Protein AF-A0AAJ6GBX6-F1 (afdb_monomer_lite)

Organism: Brachyspira pilosicoli (NCBI:txid52584)

pLDDT: mean 86.78, std 16.24, range [30.38, 98.44]

Radius of gyration: 22.37 Å; chains: 1; bounding box: 59×46×56 Å

Foldseek 3Di:
DDDDPPPPPPPPPPAFAAPLADPPNVQAAPPKDWPDDPWDFKAADPQLKIWTADKTKIWFKWKWDWGDGPQFTDTWTWTDGHPNDFDFADQARPPVVQVVQPWDDDPRIIDCVSHDGDGDSGTATEDEPQDDDDPPSRDDFQWMKMFTKTWMWGGWMKHHHHPNYIHIYTYTNDIDGPDDMDIDFAFPVCSPVDNAAWFWKAFDDPDQWFFFAAADVHDGPDIDGNCFRPPLPKTKTFNGGCVVVVVPQVCQQADKTWIWIQTSPRGGRVPIDTGITHSVGIHTDCPDD

Sequence (289 aa):
MKKIILFLLSINFLWAFPPSEAYFSELLSDNGKVTKNTLKAYNVESYGMVYFDGEITLTGVLERSDNEDMGNNYTALRFYPDNNVDLPFLYASFEMNLKNQGASKYGDSWDFSGVEFDRLEFGVLLKNIEVKLPEPLNKRFLGAAAVRAEVTIRNYRFYGEGEASREAYGDIVGFKALGDVETEYFSKNNYNSGDVHYNELQYNSQDNYVNIRDKANGKIIGKILKRDMIYNGGVLLSINGEGIDYENYQDIETKWLEVFYLPPEAEDGKDAIHGFVHGSQIKLENRGY

Secondary structure (DSSP, 8-state):
----------------PPPSS-TTGGG--TT--EEEE--EEEEE-TT-EEEEESEEEEEEEEEEEEEEETTEEEEEEEEEE-TT-PPEE-SB-SHHHHHHTT-EEETTEEE-TTPPPEEP-SPEEEE-SS--PPTTTTS--SEEEEEEEEEEEEEEEEEEBGGG-EEEEEEEEEEEESSPPEEEEPBTTTTTSSS--PEEEEE--SSSEEEEESSTT--EEEEEEHHHHHHS--EEEETTTTHHHHS-TTTGGGSEEEEEEE-TT--BGGG-EEEEEEGGGEEE-----

Structure (mmCIF, N/CA/C/O backbone):
data_AF-A0AAJ6GBX6-F1
#
_entry.id   AF-A0AAJ6GBX6-F1
#
loop_
_atom_site.group_PDB
_atom_site.id
_atom_site.type_symbol
_atom_site.label_atom_id
_atom_site.label_alt_id
_atom_site.label_comp_id
_atom_site.label_asym_id
_atom_site.label_entity_id
_atom_site.label_seq_id
_atom_site.pdbx_PDB_ins_code
_atom_site.Cartn_x
_atom_site.Cartn_y
_atom_site.Cartn_z
_atom_site.occupancy
_atom_site.B_iso_or_equiv
_atom_site.auth_seq_id
_atom_site.auth_comp_id
_atom_site.auth_asym_id
_atom_site.auth_atom_id
_atom_site.pdbx_PDB_model_num
ATOM 1 N N . MET A 1 1 ? 40.251 -28.179 26.864 1.00 36.34 1 MET A N 1
ATOM 2 C CA . MET A 1 1 ? 39.223 -28.225 25.801 1.00 36.34 1 MET A CA 1
ATOM 3 C C . MET A 1 1 ? 38.376 -26.973 25.907 1.00 36.34 1 MET A C 1
ATOM 5 O O . MET A 1 1 ? 37.934 -26.642 26.998 1.00 36.34 1 MET A O 1
ATOM 9 N N . LYS A 1 2 ? 38.277 -26.247 24.793 1.00 32.66 2 LYS A N 1
ATOM 10 C CA . LYS A 1 2 ? 37.640 -24.935 24.647 1.00 32.66 2 LYS A CA 1
ATOM 11 C C . LYS A 1 2 ? 36.128 -25.033 24.886 1.00 32.66 2 LYS A C 1
ATOM 13 O O . LYS A 1 2 ? 35.496 -25.929 24.339 1.00 32.66 2 LYS A O 1
ATOM 18 N N . LYS A 1 3 ? 35.552 -24.068 25.600 1.00 31.95 3 LYS A N 1
ATOM 19 C CA . LYS A 1 3 ? 34.173 -23.623 25.368 1.00 31.95 3 LYS A CA 1
ATOM 20 C C . LYS A 1 3 ? 34.204 -22.104 25.258 1.00 31.95 3 LYS A C 1
ATOM 22 O O . LYS A 1 3 ? 34.123 -21.395 26.251 1.00 31.95 3 LYS A O 1
ATOM 27 N N . ILE A 1 4 ? 34.437 -21.637 24.036 1.00 42.03 4 ILE A N 1
ATOM 28 C CA . ILE A 1 4 ? 34.136 -20.264 23.643 1.00 42.03 4 ILE A CA 1
ATOM 29 C C . ILE A 1 4 ? 32.625 -20.262 23.426 1.00 42.03 4 ILE A C 1
ATOM 31 O O . ILE A 1 4 ? 32.139 -20.933 22.519 1.00 42.03 4 ILE A O 1
ATOM 35 N N . ILE A 1 5 ? 31.889 -19.592 24.309 1.00 43.06 5 ILE A N 1
ATOM 36 C CA . ILE A 1 5 ? 30.493 -19.245 24.057 1.00 43.06 5 ILE A CA 1
ATOM 37 C C . ILE A 1 5 ? 30.550 -18.080 23.075 1.00 43.06 5 ILE A C 1
ATOM 39 O O . ILE A 1 5 ? 30.949 -16.975 23.437 1.00 43.06 5 ILE A O 1
ATOM 43 N N . LEU A 1 6 ? 30.243 -18.361 21.811 1.00 34.16 6 LEU A N 1
ATOM 44 C CA . LEU A 1 6 ? 30.043 -17.337 20.799 1.00 34.16 6 LEU A CA 1
ATOM 45 C C . LEU A 1 6 ? 28.626 -16.790 21.013 1.00 34.16 6 LEU A C 1
ATOM 47 O O . LEU A 1 6 ? 27.648 -17.423 20.627 1.00 34.16 6 LEU A O 1
ATOM 51 N N . PHE A 1 7 ? 28.515 -15.654 21.696 1.00 33.81 7 PHE A N 1
ATOM 52 C CA . PHE A 1 7 ? 27.298 -14.848 21.676 1.00 33.81 7 PHE A CA 1
ATOM 53 C C . PHE A 1 7 ? 27.265 -14.178 20.296 1.00 33.81 7 PHE A C 1
ATOM 55 O O . PHE A 1 7 ? 27.920 -13.161 20.073 1.00 33.81 7 PHE A O 1
ATOM 62 N N . LEU A 1 8 ? 26.597 -14.809 19.330 1.00 36.75 8 LEU A N 1
ATOM 63 C CA . LEU A 1 8 ? 26.200 -14.123 18.107 1.00 36.75 8 LEU A CA 1
ATOM 64 C C . LEU A 1 8 ? 25.130 -13.115 18.520 1.00 36.75 8 LEU A C 1
ATOM 66 O O . LEU A 1 8 ? 23.993 -13.486 18.796 1.00 36.75 8 LEU A O 1
ATOM 70 N N . LEU A 1 9 ? 25.536 -11.850 18.634 1.00 34.06 9 LEU A N 1
ATOM 71 C CA . LEU A 1 9 ? 24.620 -10.720 18.612 1.00 34.06 9 LEU A CA 1
ATOM 72 C C . LEU A 1 9 ? 23.848 -10.799 17.290 1.00 34.06 9 LEU A C 1
ATOM 74 O O . LEU A 1 9 ? 24.353 -10.401 16.242 1.00 34.06 9 LEU A O 1
ATOM 78 N N . SER A 1 10 ? 22.632 -11.334 17.337 1.00 33.28 10 SER A N 1
ATOM 79 C CA . SER A 1 10 ? 21.613 -11.065 16.333 1.00 33.28 10 SER A CA 1
ATOM 80 C C . SER A 1 10 ? 21.200 -9.608 16.506 1.00 33.28 10 SER A C 1
ATOM 82 O O . SER A 1 10 ? 20.257 -9.293 17.230 1.00 33.28 10 SER A O 1
ATOM 84 N N . ILE A 1 11 ? 21.953 -8.698 15.893 1.00 34.47 11 ILE A N 1
ATOM 85 C CA . ILE A 1 11 ? 21.415 -7.379 15.593 1.00 34.47 11 ILE A CA 1
ATOM 86 C C . ILE A 1 11 ? 20.481 -7.613 14.407 1.00 34.47 11 ILE A C 1
ATOM 88 O O . ILE A 1 11 ? 20.903 -7.549 13.257 1.00 34.47 11 ILE A O 1
ATOM 92 N N . ASN A 1 12 ? 19.225 -7.960 14.700 1.00 30.38 12 ASN A N 1
ATOM 93 C CA . ASN A 1 12 ? 18.140 -7.735 13.756 1.00 30.38 12 ASN A CA 1
ATOM 94 C C . ASN A 1 12 ? 17.998 -6.220 13.675 1.00 30.38 12 ASN A C 1
ATOM 96 O O . ASN A 1 12 ? 17.314 -5.583 14.470 1.00 30.38 12 ASN A O 1
ATOM 100 N N . PHE A 1 13 ? 18.778 -5.638 12.779 1.00 33.62 13 PHE A N 1
ATOM 101 C CA . PHE A 1 13 ? 18.537 -4.305 12.285 1.00 33.62 13 PHE A CA 1
ATOM 102 C C . PHE A 1 13 ? 17.179 -4.392 11.574 1.00 33.62 13 PHE A C 1
ATOM 104 O O . PHE A 1 13 ? 17.105 -4.897 10.460 1.00 33.62 13 PHE A O 1
ATOM 111 N N . LEU A 1 14 ? 16.113 -3.989 12.278 1.00 36.06 14 LEU A N 1
ATOM 112 C CA . LEU A 1 14 ? 14.777 -3.718 11.741 1.00 36.06 14 LEU A CA 1
ATOM 113 C C . LEU A 1 14 ? 14.907 -2.581 10.722 1.00 36.06 14 LEU A C 1
ATOM 115 O O . LEU A 1 14 ? 14.677 -1.415 11.024 1.00 36.06 14 LEU A O 1
ATOM 119 N N . TRP A 1 15 ? 15.395 -2.913 9.535 1.00 38.50 15 TRP A N 1
ATOM 120 C CA . TRP A 1 15 ? 15.167 -2.111 8.348 1.00 38.50 15 TRP A CA 1
ATOM 121 C C . TRP A 1 15 ? 13.954 -2.743 7.697 1.00 38.50 15 TRP A C 1
ATOM 123 O O . TRP A 1 15 ? 13.957 -3.942 7.416 1.00 38.50 15 TRP A O 1
ATOM 133 N N . ALA A 1 16 ? 12.899 -1.952 7.533 1.00 47.19 16 ALA A N 1
ATOM 134 C CA . ALA A 1 16 ? 11.745 -2.356 6.760 1.00 47.19 16 ALA A CA 1
ATOM 135 C C . ALA A 1 16 ? 12.195 -2.509 5.305 1.00 47.19 16 ALA A C 1
ATOM 137 O O . ALA A 1 16 ? 12.323 -1.541 4.555 1.00 47.19 16 ALA A O 1
ATOM 138 N N . PHE A 1 17 ? 12.528 -3.735 4.919 1.00 60.53 17 PHE A N 1
ATOM 139 C CA . PHE A 1 17 ? 12.656 -4.077 3.515 1.00 60.53 17 PHE A CA 1
ATOM 140 C C . PHE A 1 17 ? 11.248 -4.060 2.918 1.00 60.53 17 PHE A C 1
ATOM 142 O O . PHE A 1 17 ? 10.311 -4.512 3.582 1.00 60.53 17 PHE A O 1
ATOM 149 N N . PRO A 1 18 ? 11.049 -3.561 1.685 1.00 61.03 18 PRO A N 1
ATOM 150 C CA . PRO A 1 18 ? 9.774 -3.785 1.029 1.00 61.03 18 PRO A CA 1
ATOM 151 C C . PRO A 1 18 ? 9.525 -5.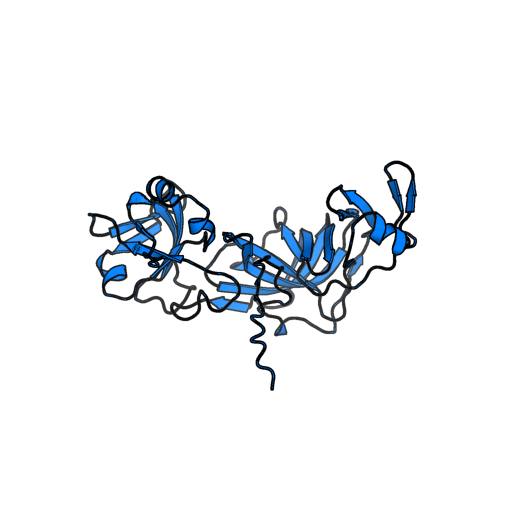299 0.978 1.00 61.03 18 PRO A C 1
ATOM 153 O O . PRO A 1 18 ? 10.491 -6.059 0.821 1.00 61.03 18 PRO A O 1
ATOM 156 N N . PRO A 1 19 ? 8.262 -5.747 1.074 1.00 68.19 19 PRO A N 1
ATOM 157 C CA . PRO A 1 19 ? 7.948 -7.161 0.963 1.00 68.19 19 PRO A CA 1
ATOM 158 C C . PRO A 1 19 ? 8.567 -7.706 -0.321 1.00 68.19 19 PRO A C 1
ATOM 160 O O . PRO A 1 19 ? 8.335 -7.164 -1.411 1.00 68.19 19 PRO A O 1
ATOM 163 N N . SER A 1 20 ? 9.383 -8.751 -0.192 1.00 69.06 20 SER A N 1
ATOM 164 C CA . SER A 1 20 ? 10.007 -9.394 -1.349 1.00 69.06 20 SER A CA 1
ATOM 165 C C . SER A 1 20 ? 8.968 -10.069 -2.237 1.00 69.06 20 SER A C 1
ATOM 167 O O . SER A 1 20 ? 9.188 -10.216 -3.432 1.00 69.06 20 SER A O 1
ATOM 169 N N . GLU A 1 21 ? 7.822 -10.441 -1.669 1.00 81.62 21 GLU A N 1
ATOM 170 C CA . GLU A 1 21 ? 6.769 -11.177 -2.353 1.00 81.62 21 GLU A CA 1
ATOM 171 C C . GLU A 1 21 ? 5.422 -10.466 -2.201 1.00 81.62 21 GLU A C 1
ATOM 173 O O . GLU A 1 21 ? 5.193 -9.709 -1.254 1.00 81.62 21 GLU A O 1
ATOM 178 N N . ALA A 1 22 ? 4.544 -10.682 -3.179 1.00 84.62 22 ALA A N 1
ATOM 179 C CA . ALA A 1 22 ? 3.149 -10.279 -3.082 1.00 84.62 22 ALA A CA 1
ATOM 180 C C . ALA A 1 22 ? 2.419 -11.208 -2.108 1.00 84.62 22 ALA A C 1
ATOM 182 O O . ALA A 1 22 ? 2.680 -12.413 -2.093 1.00 84.62 22 ALA A O 1
ATOM 183 N N . TYR A 1 23 ? 1.451 -10.666 -1.374 1.00 88.31 23 TYR A N 1
ATOM 184 C CA . TYR A 1 23 ? 0.546 -11.453 -0.542 1.00 88.31 23 TYR A CA 1
ATOM 185 C C . TYR A 1 23 ? -0.225 -12.480 -1.387 1.00 88.31 23 TYR A C 1
ATOM 187 O O . TYR A 1 23 ? -0.395 -13.624 -0.980 1.00 88.31 23 TYR A O 1
ATOM 195 N N . PHE A 1 24 ? -0.610 -12.078 -2.603 1.00 92.69 24 PHE A N 1
ATOM 196 C CA . PHE A 1 24 ? -1.294 -12.912 -3.599 1.00 92.69 24 PHE A CA 1
ATOM 197 C C . PHE A 1 24 ? -0.349 -13.317 -4.741 1.00 92.69 24 PHE A C 1
ATOM 199 O O . PHE A 1 24 ? -0.602 -13.044 -5.922 1.00 92.69 24 PHE A O 1
ATOM 206 N N . SER A 1 25 ? 0.800 -13.906 -4.398 1.00 93.00 25 SER A N 1
ATOM 207 C CA . SER A 1 25 ? 1.824 -14.316 -5.375 1.00 93.00 25 SER A CA 1
ATOM 208 C C . SER A 1 25 ? 1.309 -15.332 -6.403 1.00 93.00 25 SER A C 1
ATOM 210 O O . SER A 1 25 ? 1.766 -15.347 -7.544 1.00 93.00 25 SER A O 1
ATOM 212 N N . GLU A 1 26 ? 0.296 -16.123 -6.056 1.00 94.69 26 GLU A N 1
ATOM 213 C CA . GLU A 1 26 ? -0.377 -17.072 -6.943 1.00 94.69 26 GLU A CA 1
ATOM 214 C C . GLU A 1 26 ? -1.122 -16.414 -8.116 1.00 94.69 26 GLU A C 1
ATOM 216 O O . GLU A 1 26 ? -1.437 -17.091 -9.097 1.00 94.69 26 GLU A O 1
ATOM 221 N N . LEU A 1 27 ? -1.394 -15.105 -8.045 1.00 96.56 27 LEU A N 1
ATOM 222 C CA . LEU A 1 27 ? -1.988 -14.344 -9.147 1.00 96.56 27 LEU A CA 1
ATOM 223 C C . LEU A 1 27 ? -0.957 -13.918 -10.207 1.00 96.56 27 LEU A C 1
ATOM 225 O O . LEU A 1 27 ? -1.351 -13.490 -11.300 1.00 96.56 27 LEU A O 1
ATOM 229 N N . LEU A 1 28 ? 0.344 -14.021 -9.909 1.00 95.25 28 LEU A N 1
ATOM 230 C CA . LEU A 1 28 ? 1.413 -13.728 -10.862 1.00 95.25 28 LEU A CA 1
ATOM 231 C C . LEU A 1 28 ? 1.441 -14.777 -11.976 1.00 95.25 28 LEU A C 1
ATOM 233 O O . LEU A 1 28 ? 1.253 -15.973 -11.762 1.00 95.25 28 LEU A O 1
ATOM 237 N N . SER A 1 29 ? 1.685 -14.321 -13.202 1.00 95.19 29 SER A N 1
ATOM 238 C CA . SER A 1 29 ? 1.745 -15.177 -14.385 1.00 95.19 29 SER A CA 1
ATOM 239 C C . SER A 1 29 ? 3.162 -15.280 -14.936 1.00 95.19 29 SER A C 1
ATOM 241 O O . SER A 1 29 ? 3.881 -14.291 -14.989 1.00 95.19 29 SER A O 1
ATOM 243 N N . ASP A 1 30 ? 3.519 -16.443 -15.485 1.00 96.19 30 ASP A N 1
ATOM 244 C CA . ASP A 1 30 ? 4.733 -16.613 -16.303 1.00 96.19 30 ASP A CA 1
ATOM 245 C C . ASP A 1 30 ? 4.550 -16.151 -17.764 1.00 96.19 30 ASP A C 1
ATOM 247 O O . ASP A 1 30 ? 5.461 -16.263 -18.582 1.00 96.19 30 ASP A O 1
ATOM 251 N N . ASN A 1 31 ? 3.355 -15.659 -18.119 1.00 95.62 31 ASN A N 1
ATOM 252 C CA . ASN A 1 31 ? 2.989 -15.204 -19.466 1.00 95.62 31 ASN A CA 1
ATOM 253 C C . ASN A 1 31 ? 2.562 -13.726 -19.483 1.00 95.62 31 ASN A C 1
ATOM 255 O O . ASN A 1 31 ? 1.640 -13.324 -20.209 1.00 95.62 31 ASN A O 1
ATOM 259 N N . GLY A 1 32 ? 3.210 -12.918 -18.654 1.00 96.06 32 GLY A N 1
ATOM 260 C CA . GLY A 1 32 ? 3.061 -11.478 -18.628 1.00 96.06 32 GLY A CA 1
ATOM 261 C C . GLY A 1 32 ? 3.537 -10.787 -19.900 1.00 96.06 32 GLY A C 1
ATOM 262 O O . GLY A 1 32 ? 4.263 -11.349 -20.726 1.00 96.06 32 GLY A O 1
ATOM 263 N N . LYS A 1 33 ? 3.078 -9.549 -20.083 1.00 96.94 33 LYS A N 1
ATOM 264 C CA . LYS A 1 33 ? 3.299 -8.756 -21.294 1.00 96.94 33 LYS A CA 1
ATOM 265 C C . LYS A 1 33 ? 3.742 -7.351 -20.936 1.00 96.94 33 LYS A C 1
ATOM 267 O O . LYS A 1 33 ? 3.161 -6.736 -20.052 1.00 96.94 33 LYS A O 1
ATOM 272 N N . VAL A 1 34 ? 4.682 -6.821 -21.713 1.00 97.56 34 VAL A N 1
ATOM 273 C CA . VAL A 1 34 ? 4.968 -5.385 -21.801 1.00 97.56 34 VAL A CA 1
ATOM 274 C C . VAL A 1 34 ? 4.377 -4.884 -23.112 1.00 97.56 34 VAL A C 1
ATOM 276 O O . VAL A 1 34 ? 4.804 -5.300 -24.188 1.00 97.56 34 VAL A O 1
ATOM 279 N N . THR A 1 35 ? 3.363 -4.027 -23.042 1.00 97.19 35 THR A N 1
ATOM 280 C CA . THR A 1 35 ? 2.655 -3.505 -24.226 1.00 97.19 35 THR A CA 1
ATOM 281 C C . THR A 1 35 ? 3.171 -2.136 -24.662 1.00 97.19 35 THR A C 1
ATOM 283 O O . THR A 1 35 ? 3.010 -1.754 -25.822 1.00 97.19 35 THR A O 1
ATOM 286 N N . LYS A 1 36 ? 3.852 -1.41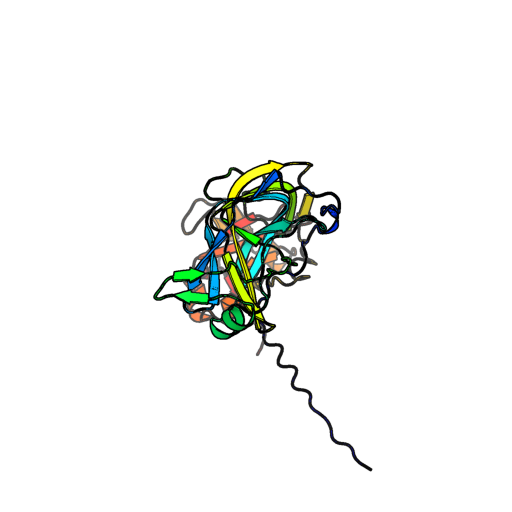6 -23.766 1.00 97.38 36 LYS A N 1
ATOM 287 C CA . LYS A 1 36 ? 4.553 -0.159 -24.051 1.00 97.38 36 LYS A CA 1
ATOM 288 C C . LYS A 1 36 ? 5.748 -0.034 -23.118 1.00 97.38 36 LYS A C 1
ATOM 290 O O . LYS A 1 36 ? 5.595 -0.254 -21.926 1.00 97.38 36 LYS A O 1
ATOM 295 N N . ASN A 1 37 ? 6.905 0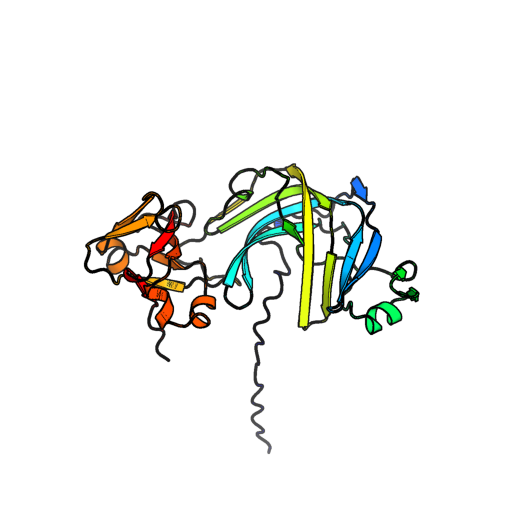.370 -23.632 1.00 97.31 37 ASN A N 1
ATOM 296 C CA . ASN A 1 37 ? 8.042 0.759 -22.804 1.00 97.31 37 ASN A CA 1
ATOM 297 C C . ASN A 1 37 ? 8.802 1.898 -23.479 1.00 97.31 37 ASN A C 1
ATOM 299 O O . ASN A 1 37 ? 9.339 1.737 -24.574 1.00 97.31 37 ASN A O 1
ATOM 303 N N . THR A 1 38 ? 8.823 3.055 -22.831 1.00 97.38 38 THR A N 1
ATOM 304 C CA . THR A 1 38 ? 9.639 4.199 -23.237 1.00 97.38 38 THR A CA 1
ATOM 305 C C . THR A 1 38 ? 10.540 4.673 -22.102 1.00 97.38 38 THR A C 1
ATOM 307 O O . THR A 1 38 ? 11.023 5.802 -22.171 1.00 97.38 38 THR A O 1
ATOM 310 N N . LEU A 1 39 ? 10.727 3.853 -21.060 1.00 96.25 39 LEU A N 1
ATOM 311 C CA . LEU A 1 39 ? 11.523 4.218 -19.898 1.00 96.25 39 LEU A CA 1
ATOM 312 C C . LEU A 1 39 ? 12.981 4.441 -20.288 1.00 96.25 39 LEU A C 1
ATOM 314 O O . LEU A 1 39 ? 13.586 3.621 -20.981 1.00 96.25 39 LEU A O 1
ATOM 318 N N . LYS A 1 40 ? 13.552 5.550 -19.817 1.00 95.06 40 LYS A N 1
ATOM 319 C CA . LYS A 1 40 ? 14.975 5.866 -19.969 1.00 95.06 40 LYS A CA 1
ATOM 320 C C . LYS A 1 40 ? 15.513 6.477 -18.689 1.00 95.06 40 LYS A C 1
ATOM 322 O O . LYS A 1 40 ? 15.027 7.524 -18.267 1.00 95.06 40 LYS A O 1
ATOM 327 N N . ALA A 1 41 ? 16.520 5.840 -18.096 1.00 94.19 41 ALA A N 1
ATOM 328 C CA . ALA A 1 41 ? 17.242 6.416 -16.970 1.00 94.19 41 ALA A CA 1
ATOM 329 C C . ALA A 1 41 ? 17.902 7.732 -17.405 1.00 94.19 41 ALA A C 1
ATOM 331 O O . ALA A 1 41 ? 18.508 7.792 -18.477 1.00 94.19 41 ALA A O 1
ATOM 332 N N . TYR A 1 42 ? 17.760 8.784 -16.601 1.00 92.50 42 TYR A N 1
ATOM 333 C CA . TYR A 1 42 ? 18.262 10.117 -16.959 1.00 92.50 42 TYR A CA 1
ATOM 334 C C . TYR A 1 42 ? 18.961 10.853 -15.815 1.00 92.50 42 TYR A C 1
ATOM 336 O O . TYR A 1 42 ? 19.696 11.805 -16.074 1.00 92.50 42 TYR A O 1
ATOM 344 N N . ASN A 1 43 ? 18.748 10.454 -14.557 1.00 91.19 43 ASN A N 1
ATOM 345 C CA . ASN A 1 43 ? 19.340 11.151 -13.419 1.00 91.19 43 ASN A CA 1
ATOM 346 C C . ASN A 1 43 ? 19.553 10.239 -12.207 1.00 91.19 43 ASN A C 1
ATOM 348 O O . ASN A 1 43 ? 18.830 9.258 -12.035 1.00 91.19 43 ASN A O 1
ATOM 352 N N . VAL A 1 44 ? 20.507 10.621 -11.351 1.00 89.44 44 VAL A N 1
ATOM 353 C CA . VAL A 1 44 ? 20.727 10.062 -10.012 1.00 89.44 44 VAL A CA 1
ATOM 354 C C . VAL A 1 44 ? 20.863 11.191 -8.998 1.00 89.44 44 VAL A C 1
ATOM 356 O O . VAL A 1 44 ? 21.672 12.099 -9.191 1.00 89.44 44 VAL A O 1
ATOM 359 N N . GLU A 1 45 ? 20.110 11.121 -7.903 1.00 84.94 45 GLU A N 1
ATOM 360 C CA . GLU A 1 45 ? 20.216 12.076 -6.792 1.00 84.94 45 GLU A CA 1
ATOM 361 C C . GLU A 1 45 ? 21.245 11.656 -5.731 1.00 84.94 45 GLU A C 1
ATOM 363 O O . GLU A 1 45 ? 21.710 10.519 -5.699 1.00 84.94 45 GLU A O 1
ATOM 368 N N . SER A 1 46 ? 21.597 12.585 -4.833 1.00 69.62 46 SER A N 1
ATOM 369 C CA . SER A 1 46 ? 22.650 12.450 -3.809 1.00 69.62 46 SER A CA 1
ATOM 370 C C . SER A 1 46 ? 22.515 11.230 -2.889 1.00 69.62 46 SER A C 1
ATOM 372 O O . SER A 1 46 ? 23.496 10.816 -2.279 1.00 69.62 46 SER A O 1
ATOM 374 N N . TYR A 1 47 ? 21.320 10.647 -2.813 1.00 73.19 47 TYR A N 1
ATOM 375 C CA . TYR A 1 47 ? 21.016 9.437 -2.054 1.00 73.19 47 TYR A CA 1
ATOM 376 C C . TYR A 1 47 ? 20.917 8.198 -2.948 1.00 73.19 47 TYR A C 1
ATOM 378 O O . TYR A 1 47 ? 20.228 7.263 -2.599 1.00 73.19 47 TYR A O 1
ATOM 386 N N . GLY A 1 48 ? 21.524 8.182 -4.137 1.00 83.69 48 GLY A N 1
ATOM 387 C CA . GLY A 1 48 ? 21.536 7.004 -5.009 1.00 83.69 48 GLY A CA 1
ATOM 388 C C . GLY A 1 48 ? 20.190 6.670 -5.660 1.00 83.69 48 GLY A C 1
ATOM 389 O O . GLY A 1 48 ? 20.042 5.587 -6.212 1.00 83.69 48 GLY A O 1
ATOM 390 N N . MET A 1 49 ? 19.194 7.555 -5.628 1.00 90.94 49 MET A N 1
ATOM 391 C CA . MET A 1 49 ? 17.922 7.303 -6.309 1.00 90.94 49 MET A CA 1
ATOM 392 C C . MET A 1 49 ? 18.075 7.507 -7.818 1.00 90.94 49 MET A C 1
ATOM 394 O O . MET A 1 49 ? 18.439 8.601 -8.244 1.00 90.94 49 MET A O 1
ATOM 398 N N . VAL A 1 50 ? 17.792 6.472 -8.613 1.00 93.69 50 VAL A N 1
ATOM 399 C CA . VAL A 1 50 ? 17.848 6.490 -10.084 1.00 93.69 50 VAL A CA 1
ATOM 400 C C . VAL A 1 50 ? 16.472 6.832 -10.634 1.00 93.69 50 VAL A C 1
ATOM 402 O O . VAL A 1 50 ? 15.488 6.180 -10.289 1.00 93.69 50 VAL A O 1
ATOM 405 N N . TYR A 1 51 ? 16.405 7.818 -11.523 1.00 94.50 51 TYR A N 1
ATOM 406 C CA . TYR A 1 51 ? 15.165 8.314 -12.114 1.00 94.50 51 TYR A CA 1
ATOM 407 C C . TYR A 1 51 ? 15.051 7.952 -13.590 1.00 94.50 51 TYR A C 1
ATOM 409 O O . TYR A 1 51 ? 16.019 8.081 -14.347 1.00 94.50 51 TYR A O 1
ATOM 417 N N . PHE A 1 52 ? 13.839 7.577 -14.001 1.00 96.19 52 PHE A N 1
ATOM 418 C CA . PHE A 1 52 ? 13.489 7.269 -15.382 1.00 96.19 52 PHE A CA 1
ATOM 419 C C . PHE A 1 52 ? 12.448 8.253 -15.912 1.00 96.19 52 PHE A C 1
ATOM 421 O O . PHE A 1 52 ? 11.474 8.579 -15.232 1.00 96.19 52 PHE A O 1
ATOM 428 N N . ASP A 1 53 ? 12.653 8.706 -17.145 1.00 95.75 53 ASP A N 1
ATOM 429 C CA . ASP A 1 53 ? 11.660 9.440 -17.923 1.00 95.75 53 ASP A CA 1
ATOM 430 C C . ASP A 1 53 ? 10.870 8.457 -18.794 1.00 95.75 53 ASP A C 1
ATOM 432 O O . ASP A 1 53 ? 11.355 7.369 -19.110 1.00 95.75 53 ASP A O 1
ATOM 436 N N . GLY A 1 54 ? 9.663 8.841 -19.201 1.00 97.06 54 GLY A N 1
ATOM 437 C CA . GLY A 1 54 ? 8.758 8.015 -19.993 1.00 97.06 54 GLY A CA 1
ATOM 438 C C . GLY A 1 54 ? 7.809 7.147 -19.164 1.00 97.06 54 GLY A C 1
ATOM 439 O O . GLY A 1 54 ? 7.585 7.367 -17.974 1.00 97.06 54 GLY A O 1
ATOM 440 N N . GLU A 1 55 ? 7.205 6.165 -19.834 1.00 97.62 55 GLU A N 1
ATOM 441 C CA . GLU A 1 55 ? 6.174 5.298 -19.269 1.00 97.62 55 GLU A CA 1
ATOM 442 C C . GLU A 1 55 ? 6.413 3.844 -19.665 1.00 97.62 55 GLU A C 1
ATOM 444 O O . GLU A 1 55 ? 6.920 3.550 -20.754 1.00 97.62 55 GLU A O 1
ATOM 449 N N . ILE A 1 56 ? 5.947 2.930 -18.823 1.00 98.19 56 ILE A N 1
ATOM 450 C CA . ILE A 1 56 ? 5.853 1.509 -19.147 1.00 98.19 56 ILE A CA 1
ATOM 451 C C . ILE A 1 56 ? 4.436 1.011 -18.884 1.00 98.19 56 ILE A C 1
ATOM 453 O O . ILE A 1 56 ? 3.807 1.413 -17.915 1.00 98.19 56 ILE A O 1
ATOM 457 N N . THR A 1 57 ? 3.909 0.170 -19.770 1.00 98.44 57 THR A N 1
ATOM 458 C CA . THR A 1 57 ? 2.651 -0.560 -19.579 1.00 98.44 57 THR A CA 1
ATOM 459 C C . THR A 1 57 ? 2.933 -2.046 -19.607 1.00 98.44 57 THR A C 1
ATOM 461 O O . THR A 1 57 ? 3.498 -2.549 -20.583 1.00 98.44 57 THR A O 1
ATOM 464 N N . LEU A 1 58 ? 2.557 -2.725 -18.531 1.00 98.25 58 LEU A N 1
ATOM 465 C CA . LEU A 1 58 ? 2.888 -4.118 -18.296 1.00 98.25 58 LEU A CA 1
ATOM 466 C C . LEU A 1 58 ? 1.841 -4.823 -17.436 1.00 98.25 58 LEU A C 1
ATOM 468 O O . LEU A 1 58 ? 1.059 -4.173 -16.739 1.00 98.25 58 LEU A O 1
ATOM 472 N N . THR A 1 59 ? 1.826 -6.152 -17.494 1.00 98.31 59 THR A N 1
ATOM 473 C CA . THR A 1 59 ? 0.951 -6.983 -16.663 1.00 98.31 59 THR A CA 1
ATOM 474 C C . THR A 1 59 ? 1.642 -7.471 -15.395 1.00 98.31 59 THR A C 1
ATOM 476 O O . THR A 1 59 ? 2.861 -7.643 -15.357 1.00 98.31 59 THR A O 1
ATOM 479 N N . GLY A 1 60 ? 0.843 -7.674 -14.354 1.00 97.62 60 GLY A N 1
ATOM 480 C CA . GLY A 1 60 ? 1.289 -8.125 -13.042 1.00 97.62 60 GLY A CA 1
ATOM 481 C C . GLY A 1 60 ? 0.138 -8.115 -12.044 1.00 97.62 60 GLY A C 1
ATOM 482 O O . GLY A 1 60 ? -1.033 -8.080 -12.434 1.00 97.62 60 GLY A O 1
ATOM 483 N N . VAL A 1 61 ? 0.465 -8.101 -10.759 1.00 97.81 61 VAL A N 1
ATOM 484 C CA . VAL A 1 61 ? -0.495 -8.046 -9.653 1.00 97.81 61 VAL A CA 1
ATOM 485 C C . VAL A 1 61 ? -0.435 -6.672 -9.002 1.00 97.81 61 VAL A C 1
ATOM 487 O O . VAL A 1 61 ? 0.628 -6.218 -8.586 1.00 97.81 61 VAL A O 1
ATOM 490 N N . LEU A 1 62 ? -1.581 -5.993 -8.934 1.00 98.06 62 LEU A N 1
ATOM 491 C CA . LEU A 1 62 ? -1.745 -4.755 -8.179 1.00 98.06 62 LEU A CA 1
ATOM 492 C C . LEU A 1 62 ? -2.367 -5.087 -6.825 1.00 98.06 62 LEU A C 1
ATOM 494 O O . LEU A 1 62 ? -3.500 -5.563 -6.780 1.00 98.06 62 LEU A O 1
ATOM 498 N N . GLU A 1 63 ? -1.649 -4.797 -5.749 1.00 96.88 63 GLU A N 1
ATOM 499 C CA . GLU A 1 63 ? -2.005 -5.155 -4.380 1.00 96.88 63 GLU A CA 1
ATOM 500 C C . GLU A 1 63 ? -2.141 -3.915 -3.492 1.00 96.88 63 GLU A C 1
ATOM 502 O O . GLU A 1 63 ? -1.318 -2.999 -3.538 1.00 96.88 63 GLU A O 1
ATOM 507 N N . ARG A 1 64 ? -3.190 -3.898 -2.668 1.00 95.31 64 ARG A N 1
ATOM 508 C CA . ARG A 1 64 ? -3.390 -2.976 -1.553 1.00 95.31 64 ARG A CA 1
ATOM 509 C C . ARG A 1 64 ? -3.261 -3.765 -0.255 1.00 95.31 64 ARG A C 1
ATOM 511 O O . ARG A 1 64 ? -4.102 -4.617 0.025 1.00 95.31 64 ARG A O 1
ATOM 518 N N . SER A 1 65 ? -2.263 -3.429 0.541 1.00 92.69 65 SER A N 1
ATOM 519 C CA . SER A 1 65 ? -2.016 -3.995 1.867 1.00 92.69 65 SER A CA 1
ATOM 520 C C . SER A 1 65 ? -1.390 -2.914 2.747 1.00 92.69 65 SER A C 1
ATOM 522 O O . SER A 1 65 ? -0.890 -1.901 2.248 1.00 92.69 65 SER A O 1
ATOM 524 N N . ASP A 1 66 ? -1.476 -3.068 4.063 1.00 90.25 66 ASP A N 1
ATOM 525 C CA . ASP A 1 66 ? -0.640 -2.255 4.941 1.00 90.25 66 ASP A CA 1
ATOM 526 C C . ASP A 1 66 ? 0.800 -2.798 4.898 1.00 90.25 66 ASP A C 1
ATOM 528 O O . ASP A 1 66 ? 1.021 -3.999 4.754 1.00 90.25 66 ASP A O 1
ATOM 532 N N . ASN A 1 67 ? 1.781 -1.905 4.984 1.00 87.56 67 ASN A N 1
ATOM 533 C CA . ASN A 1 67 ? 3.195 -2.217 5.185 1.00 87.56 67 ASN A CA 1
ATOM 534 C C . ASN A 1 67 ? 3.715 -1.407 6.372 1.00 87.56 67 ASN A C 1
ATOM 536 O O . ASN A 1 67 ? 3.141 -0.370 6.700 1.00 87.56 67 ASN A O 1
ATOM 540 N N . GLU A 1 68 ? 4.805 -1.851 6.985 1.00 82.94 68 GLU A N 1
ATOM 541 C CA . GLU A 1 68 ? 5.478 -1.139 8.068 1.00 82.94 68 GLU A CA 1
ATOM 542 C C . GLU A 1 68 ? 6.741 -0.446 7.544 1.00 82.94 68 GLU A C 1
ATOM 544 O O . GLU A 1 68 ? 7.468 -1.009 6.729 1.00 82.94 68 GLU A O 1
ATOM 549 N N . ASP A 1 69 ? 7.001 0.783 7.989 1.00 78.44 69 ASP A N 1
ATOM 550 C CA . ASP A 1 69 ? 8.303 1.437 7.845 1.00 78.44 69 ASP A CA 1
ATOM 551 C C . ASP A 1 69 ? 8.621 2.273 9.089 1.00 78.44 69 ASP A C 1
ATOM 553 O O . ASP A 1 69 ? 7.807 3.082 9.544 1.00 78.44 69 ASP A O 1
ATOM 557 N N . MET A 1 70 ? 9.810 2.055 9.657 1.00 74.44 70 MET A N 1
ATOM 558 C CA . MET A 1 70 ? 10.275 2.680 10.903 1.00 74.44 70 MET A CA 1
ATOM 559 C C . MET A 1 70 ? 9.211 2.657 12.022 1.00 74.44 70 MET A C 1
ATOM 561 O O . MET A 1 70 ? 8.960 3.675 12.672 1.00 74.44 70 MET A O 1
ATOM 565 N N . GLY A 1 71 ? 8.541 1.513 12.206 1.00 73.50 71 GLY A N 1
ATOM 566 C CA . GLY A 1 71 ? 7.472 1.312 13.189 1.00 73.50 71 GLY A CA 1
ATOM 567 C C . GLY A 1 71 ? 6.079 1.787 12.753 1.00 73.50 71 GLY A C 1
ATOM 568 O O . GLY A 1 71 ? 5.090 1.463 13.405 1.00 73.50 71 GLY A O 1
ATOM 569 N N . ASN A 1 72 ? 5.948 2.557 11.672 1.00 79.81 72 ASN A N 1
ATOM 570 C CA . ASN A 1 72 ? 4.660 3.108 11.251 1.00 79.81 72 ASN A CA 1
ATOM 571 C C . ASN A 1 72 ? 4.018 2.260 10.154 1.00 79.81 72 ASN A C 1
ATOM 573 O O . ASN A 1 72 ? 4.600 2.097 9.080 1.00 79.81 72 ASN A O 1
ATOM 577 N N . ASN A 1 73 ? 2.771 1.826 10.363 1.00 87.62 73 ASN A N 1
ATOM 578 C CA . ASN A 1 73 ? 2.033 1.143 9.304 1.00 87.62 73 ASN A CA 1
ATOM 579 C C . ASN A 1 73 ? 1.395 2.156 8.353 1.00 87.62 73 ASN A C 1
ATOM 581 O O . ASN A 1 73 ? 0.580 2.997 8.751 1.00 87.62 73 ASN A O 1
ATOM 585 N N . TYR A 1 74 ? 1.665 2.017 7.064 1.00 87.19 74 TYR A N 1
ATOM 586 C CA . TYR A 1 74 ? 1.057 2.811 6.004 1.00 87.19 74 TYR A CA 1
ATOM 587 C C . TYR A 1 74 ? 0.349 1.911 4.997 1.00 87.19 74 TYR A C 1
ATOM 589 O O . TYR A 1 74 ? 0.732 0.768 4.774 1.00 87.19 74 TYR A O 1
ATOM 597 N N . THR A 1 75 ? -0.688 2.447 4.353 1.00 89.56 75 THR A N 1
ATOM 598 C CA . THR A 1 75 ? -1.419 1.708 3.322 1.00 89.56 75 THR A CA 1
ATOM 599 C C . THR A 1 75 ? -0.695 1.799 1.982 1.00 89.56 75 THR A C 1
ATOM 601 O O . THR A 1 75 ? -0.666 2.846 1.326 1.00 89.56 75 THR A O 1
ATOM 604 N N . ALA A 1 76 ? -0.087 0.698 1.564 1.00 92.38 76 ALA A N 1
ATOM 605 C CA . ALA A 1 76 ? 0.706 0.617 0.354 1.00 92.38 76 ALA A CA 1
ATOM 606 C C . ALA A 1 76 ? -0.142 0.149 -0.829 1.00 92.38 76 ALA A C 1
ATOM 608 O O . ALA A 1 76 ? -0.987 -0.732 -0.707 1.00 92.38 76 ALA A O 1
ATOM 609 N N . LEU A 1 77 ? 0.087 0.748 -1.996 1.00 95.75 77 LEU A N 1
ATOM 610 C CA . LEU A 1 77 ? -0.338 0.172 -3.267 1.00 95.75 77 LEU A CA 1
ATOM 611 C C . LEU A 1 77 ? 0.915 -0.339 -3.959 1.00 95.75 77 LEU A C 1
ATOM 613 O O . LEU A 1 77 ? 1.706 0.478 -4.428 1.00 95.75 77 LEU A O 1
ATOM 617 N N . ARG A 1 78 ? 1.119 -1.649 -4.011 1.00 95.69 78 ARG A N 1
ATOM 618 C CA . ARG A 1 78 ? 2.290 -2.238 -4.659 1.00 95.69 78 ARG A CA 1
ATOM 619 C C . ARG A 1 78 ? 1.895 -2.930 -5.948 1.00 95.69 78 ARG A C 1
ATOM 621 O O . ARG A 1 78 ? 0.850 -3.565 -6.035 1.00 95.69 78 ARG A O 1
ATOM 628 N N . PHE A 1 79 ? 2.724 -2.775 -6.970 1.00 96.88 79 PHE A N 1
ATOM 629 C CA . PHE A 1 79 ? 2.593 -3.529 -8.206 1.00 96.88 79 PHE A CA 1
ATOM 630 C C . PHE A 1 79 ? 3.772 -4.472 -8.367 1.00 96.88 79 PHE A C 1
ATOM 632 O O . PHE A 1 79 ? 4.922 -4.036 -8.400 1.00 96.88 79 PHE A O 1
ATOM 639 N N . TYR A 1 80 ? 3.460 -5.752 -8.498 1.00 96.06 80 TYR A N 1
ATOM 640 C CA . TYR A 1 80 ? 4.412 -6.829 -8.699 1.00 96.06 80 TYR A CA 1
ATOM 641 C C . TYR A 1 80 ? 4.328 -7.262 -10.167 1.00 96.06 80 TYR A C 1
ATOM 643 O O . TYR A 1 80 ? 3.282 -7.775 -10.577 1.00 96.06 80 TYR A O 1
ATOM 651 N N . PRO A 1 81 ? 5.361 -7.009 -10.993 1.00 95.62 81 PRO A N 1
ATOM 652 C CA . PRO A 1 81 ? 5.383 -7.470 -12.379 1.00 95.62 81 PRO A CA 1
ATOM 653 C C . PRO A 1 81 ? 5.243 -8.992 -12.474 1.00 95.62 81 PRO A C 1
ATOM 655 O O . PRO A 1 81 ? 5.769 -9.716 -11.633 1.00 95.62 81 PRO A O 1
ATOM 658 N N . ASP A 1 82 ? 4.571 -9.468 -13.524 1.00 96.19 82 ASP A N 1
ATOM 659 C CA . ASP A 1 82 ? 4.499 -10.897 -13.854 1.00 96.19 82 ASP A CA 1
ATOM 660 C C . ASP A 1 82 ? 5.913 -11.529 -13.965 1.00 96.19 82 ASP A C 1
ATOM 662 O O . ASP A 1 82 ? 6.894 -10.863 -14.304 1.00 96.19 82 ASP A O 1
ATOM 666 N N . ASN A 1 83 ? 6.023 -12.840 -13.726 1.00 92.38 83 ASN A N 1
ATOM 667 C CA . ASN A 1 83 ? 7.289 -13.554 -13.496 1.00 92.38 83 ASN A CA 1
ATOM 668 C C . ASN A 1 83 ? 8.287 -13.547 -14.665 1.00 92.38 83 ASN A C 1
ATOM 670 O O . ASN A 1 83 ? 9.442 -13.933 -14.494 1.00 92.38 83 ASN A O 1
ATOM 674 N N . ASN A 1 84 ? 7.851 -13.179 -15.861 1.00 93.31 84 ASN A N 1
ATOM 675 C CA . ASN A 1 84 ? 8.666 -13.112 -17.073 1.00 93.31 84 ASN A CA 1
ATOM 676 C C . ASN A 1 84 ? 8.838 -11.673 -17.588 1.00 93.31 84 ASN A C 1
ATOM 678 O O . ASN A 1 84 ? 9.295 -11.483 -18.716 1.00 93.31 84 ASN A O 1
ATOM 682 N N . VAL A 1 85 ? 8.381 -10.678 -16.823 1.00 93.25 85 VAL A N 1
ATOM 683 C CA . VAL A 1 85 ? 8.430 -9.267 -17.193 1.00 93.25 85 VAL A CA 1
ATOM 684 C C . VAL A 1 85 ? 9.486 -8.546 -16.368 1.00 93.25 85 VAL A C 1
ATOM 686 O O . VAL A 1 85 ? 9.447 -8.558 -15.139 1.00 93.25 85 VAL A O 1
ATOM 689 N N . ASP A 1 86 ? 10.375 -7.842 -17.064 1.00 88.88 86 ASP A N 1
ATOM 690 C CA . ASP A 1 86 ? 11.474 -7.118 -16.439 1.00 88.88 86 ASP A CA 1
ATOM 691 C C . ASP A 1 86 ? 11.161 -5.623 -16.313 1.00 88.88 86 ASP A C 1
ATOM 693 O O . ASP A 1 86 ? 10.844 -4.938 -17.293 1.00 88.88 86 ASP A O 1
ATOM 697 N N . LEU A 1 87 ? 11.296 -5.105 -15.091 1.00 93.69 87 LEU A N 1
ATOM 698 C CA . LEU A 1 87 ? 11.478 -3.680 -14.832 1.00 93.69 87 LEU A CA 1
ATOM 699 C C . LEU A 1 87 ? 12.949 -3.416 -14.506 1.00 93.69 87 LEU A C 1
ATOM 701 O O . LEU A 1 87 ? 13.527 -4.192 -13.743 1.00 93.69 87 LEU A O 1
ATOM 705 N N . PRO A 1 88 ? 13.543 -2.333 -15.045 1.00 93.25 88 PRO A N 1
ATOM 706 C CA . PRO A 1 88 ? 14.952 -2.046 -14.830 1.00 93.25 88 PRO A CA 1
ATOM 707 C C . PRO A 1 88 ? 15.216 -1.736 -13.356 1.00 93.25 88 PRO A C 1
ATOM 709 O O . PRO A 1 88 ? 14.564 -0.866 -12.770 1.00 93.25 88 PRO A O 1
ATOM 712 N N . PHE A 1 89 ? 16.195 -2.414 -12.771 1.00 93.19 89 PHE A N 1
ATOM 713 C CA . PHE A 1 89 ? 16.622 -2.221 -11.390 1.00 93.19 89 PHE A CA 1
ATOM 714 C C . PHE A 1 89 ? 18.141 -2.386 -11.267 1.00 93.19 89 PHE A C 1
ATOM 716 O O . PHE A 1 89 ? 18.764 -3.021 -12.109 1.00 93.19 89 PHE A O 1
ATOM 723 N N . LEU A 1 90 ? 18.746 -1.790 -10.238 1.00 90.44 90 LEU A N 1
ATOM 724 C CA . LEU A 1 90 ? 20.144 -2.019 -9.873 1.00 90.44 90 LEU A CA 1
ATOM 725 C C . LEU A 1 90 ? 20.248 -2.149 -8.366 1.00 90.44 90 LEU A C 1
ATOM 727 O O . LEU A 1 90 ? 19.754 -1.300 -7.624 1.00 90.44 90 LEU A O 1
ATOM 731 N N . TYR A 1 91 ? 20.971 -3.173 -7.928 1.00 84.56 91 TYR A N 1
ATOM 732 C CA . TYR A 1 91 ? 21.104 -3.481 -6.512 1.00 84.56 91 TYR A CA 1
ATOM 733 C C . TYR A 1 91 ? 21.785 -2.380 -5.697 1.00 84.56 91 TYR A C 1
ATOM 735 O O . TYR A 1 91 ? 21.404 -2.095 -4.564 1.00 84.56 91 TYR A O 1
ATOM 743 N N . ALA A 1 92 ? 22.796 -1.747 -6.290 1.00 86.56 92 ALA A N 1
ATOM 744 C CA . ALA A 1 92 ? 23.547 -0.665 -5.682 1.00 86.56 92 ALA A CA 1
ATOM 745 C C . ALA A 1 92 ? 23.659 0.499 -6.669 1.00 86.56 92 ALA A C 1
ATOM 747 O O . ALA A 1 92 ? 24.259 0.357 -7.736 1.00 86.56 92 ALA A O 1
ATOM 748 N N . SER A 1 93 ? 23.121 1.657 -6.292 1.00 86.50 93 SER A N 1
ATOM 749 C CA . SER A 1 93 ? 22.917 2.797 -7.191 1.00 86.50 93 SER A CA 1
ATOM 750 C C . SER A 1 93 ? 23.621 4.085 -6.749 1.00 86.50 93 SER A C 1
ATOM 752 O O . SER A 1 93 ? 23.332 5.176 -7.239 1.00 86.50 93 SER A O 1
ATOM 754 N N . PHE A 1 94 ? 24.611 3.983 -5.860 1.00 87.56 94 PHE A N 1
ATOM 755 C CA . PHE A 1 94 ? 25.543 5.084 -5.599 1.00 87.56 94 PHE A CA 1
ATOM 756 C C . PHE A 1 94 ? 26.430 5.385 -6.809 1.00 87.56 94 PHE A C 1
ATOM 758 O O . PHE A 1 94 ? 26.790 4.485 -7.566 1.00 87.56 94 PHE A O 1
ATOM 765 N N . GLU A 1 95 ? 26.882 6.637 -6.933 1.00 87.50 95 GLU A N 1
ATOM 766 C CA . GLU A 1 95 ? 27.678 7.114 -8.075 1.00 87.50 95 GLU A CA 1
ATOM 767 C C . GLU A 1 95 ? 28.876 6.207 -8.415 1.00 87.50 95 GLU A C 1
ATOM 769 O O . GLU A 1 95 ? 29.100 5.907 -9.587 1.00 87.50 95 GLU A O 1
ATOM 774 N N . MET A 1 96 ? 29.629 5.728 -7.417 1.00 87.12 96 MET A N 1
ATOM 775 C CA . MET A 1 96 ? 30.754 4.815 -7.661 1.00 87.12 96 MET A CA 1
ATOM 776 C C . MET A 1 96 ? 30.298 3.471 -8.251 1.00 87.12 96 MET A C 1
ATOM 778 O O . MET A 1 96 ? 30.933 2.963 -9.172 1.00 87.12 96 MET A O 1
ATOM 782 N N . ASN A 1 97 ? 29.192 2.913 -7.754 1.00 88.81 97 ASN A N 1
ATOM 783 C CA . ASN A 1 97 ? 28.655 1.635 -8.222 1.00 88.81 97 ASN A CA 1
ATOM 784 C C . ASN A 1 97 ? 28.102 1.757 -9.642 1.00 88.81 97 ASN A C 1
ATOM 786 O O . ASN A 1 97 ? 28.431 0.937 -10.492 1.00 88.81 97 ASN A O 1
ATOM 790 N N . LEU A 1 98 ? 27.364 2.831 -9.923 1.00 90.38 98 LEU A N 1
ATOM 791 C CA . LEU A 1 98 ? 26.844 3.117 -11.258 1.00 90.38 98 LEU A CA 1
ATOM 792 C C . LEU A 1 98 ? 27.966 3.249 -12.288 1.00 90.38 98 LEU A C 1
ATOM 794 O O . LEU A 1 98 ? 27.883 2.667 -13.365 1.00 90.38 98 LEU A O 1
ATOM 798 N N . LYS A 1 99 ? 29.049 3.963 -11.952 1.00 90.25 99 LYS A N 1
ATOM 799 C CA . LYS A 1 99 ? 30.221 4.071 -12.837 1.00 90.25 99 LYS A CA 1
ATOM 800 C C . LYS A 1 99 ? 30.874 2.718 -13.104 1.00 90.25 99 LYS A C 1
ATOM 802 O O . LYS A 1 99 ? 31.241 2.434 -14.240 1.00 90.25 99 LYS A O 1
ATOM 807 N N . ASN A 1 100 ? 30.984 1.870 -12.081 1.00 90.75 100 ASN A N 1
ATOM 808 C CA . ASN A 1 100 ? 31.510 0.511 -12.235 1.00 90.75 100 ASN A CA 1
ATOM 809 C C . ASN A 1 100 ? 30.609 -0.374 -13.111 1.00 90.75 100 ASN A C 1
ATOM 811 O O . ASN A 1 100 ? 31.109 -1.286 -13.761 1.00 90.75 100 ASN A O 1
ATOM 815 N N . GLN A 1 101 ? 29.308 -0.087 -13.150 1.00 90.25 101 GLN A N 1
ATOM 816 C CA . GLN A 1 101 ? 28.321 -0.762 -13.996 1.00 90.25 101 GLN A CA 1
ATOM 817 C C . GLN A 1 101 ? 28.198 -0.139 -15.396 1.00 90.25 101 GLN A C 1
ATOM 819 O O . GLN A 1 101 ? 27.320 -0.523 -16.155 1.00 90.25 101 GLN A O 1
ATOM 824 N N . GLY A 1 102 ? 29.065 0.814 -15.757 1.00 92.38 102 GLY A N 1
ATOM 825 C CA . GLY A 1 102 ? 29.117 1.389 -17.104 1.00 92.38 102 GLY A CA 1
ATOM 826 C C . GLY A 1 102 ? 28.382 2.720 -17.276 1.00 92.38 102 GLY A C 1
ATOM 827 O O . GLY A 1 102 ? 28.359 3.256 -18.385 1.00 92.38 102 GLY A O 1
ATOM 828 N N . ALA A 1 103 ? 27.832 3.304 -16.206 1.00 93.56 103 ALA A N 1
ATOM 829 C CA . ALA A 1 103 ? 27.304 4.663 -16.265 1.00 93.56 103 ALA A CA 1
ATOM 830 C C . ALA A 1 103 ? 28.443 5.682 -16.404 1.00 93.56 103 ALA A C 1
ATOM 832 O O . ALA A 1 103 ? 29.512 5.553 -15.806 1.00 93.56 103 ALA A O 1
ATOM 833 N N . SER A 1 104 ? 28.198 6.755 -17.144 1.00 93.06 104 SER A N 1
ATOM 834 C CA . SER A 1 104 ? 29.122 7.883 -17.270 1.00 93.06 104 SER A CA 1
ATOM 835 C C . SER A 1 104 ? 28.452 9.169 -16.804 1.00 93.06 104 SER A C 1
ATOM 837 O O . SER A 1 104 ? 27.240 9.323 -16.911 1.00 93.06 104 SER A O 1
ATOM 839 N N . LYS A 1 105 ? 29.232 10.110 -16.267 1.00 90.75 105 LYS A N 1
ATOM 840 C CA . LYS A 1 105 ? 28.725 11.409 -15.806 1.00 90.75 105 LYS A CA 1
ATOM 841 C C . LYS A 1 105 ? 29.493 12.532 -16.491 1.00 90.75 105 LYS A C 1
ATOM 843 O O . LYS A 1 105 ? 30.716 12.605 -16.364 1.00 90.75 105 LYS A O 1
ATOM 848 N N . TYR A 1 106 ? 28.778 13.403 -17.196 1.00 87.31 106 TYR A N 1
ATOM 849 C CA . TYR A 1 106 ? 29.324 14.551 -17.918 1.00 87.31 106 TYR A CA 1
ATOM 850 C C . TYR A 1 106 ? 28.693 15.835 -17.371 1.00 87.31 106 TYR A C 1
ATOM 852 O O . TYR A 1 106 ? 27.556 16.175 -17.693 1.00 87.31 106 TYR A O 1
ATOM 860 N N . GLY A 1 107 ? 29.429 16.544 -16.510 1.00 87.06 107 GLY A N 1
ATOM 861 C CA . GLY A 1 107 ? 28.860 17.646 -15.729 1.00 87.06 107 GLY A CA 1
ATOM 862 C C . GLY A 1 107 ? 27.762 17.132 -14.795 1.00 87.06 107 GLY A C 1
ATOM 863 O O . GLY A 1 107 ? 27.994 16.194 -14.032 1.00 87.06 107 GLY A O 1
ATOM 864 N N . ASP A 1 108 ? 26.569 17.715 -14.899 1.00 84.88 108 ASP A N 1
ATOM 865 C CA . ASP A 1 108 ? 25.392 17.322 -14.110 1.00 84.88 108 ASP A CA 1
ATOM 866 C C . ASP A 1 108 ? 24.540 16.235 -14.789 1.00 84.88 108 ASP A C 1
ATOM 868 O O . ASP A 1 108 ? 23.546 15.785 -14.228 1.00 84.88 108 ASP A O 1
ATOM 872 N N . SER A 1 109 ? 24.904 15.810 -16.004 1.00 87.75 109 SER A N 1
ATOM 873 C CA . SER A 1 109 ? 24.150 14.811 -16.768 1.00 87.75 109 SER A CA 1
ATOM 874 C C . SER A 1 109 ? 24.740 13.415 -16.610 1.00 87.75 109 SER A C 1
ATOM 876 O O . SER A 1 109 ? 25.953 13.220 -16.730 1.00 87.75 109 SER A O 1
ATOM 878 N N . TRP A 1 110 ? 23.862 12.441 -16.392 1.00 91.88 110 TRP A N 1
ATOM 879 C CA . TR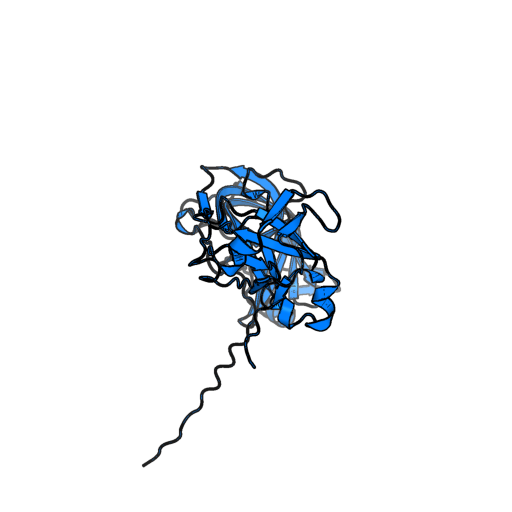P A 1 110 ? 24.197 11.024 -16.373 1.00 91.88 110 TRP A CA 1
ATOM 880 C C . TRP A 1 110 ? 23.877 10.368 -17.717 1.00 91.88 110 TRP A C 1
ATOM 882 O O . TRP A 1 110 ? 22.838 10.629 -18.318 1.00 91.88 110 TRP A O 1
ATOM 892 N N . ASP A 1 111 ? 24.771 9.496 -18.166 1.00 92.69 111 ASP A N 1
ATOM 893 C CA . ASP A 1 111 ? 24.587 8.602 -19.301 1.00 92.69 111 ASP A CA 1
ATOM 894 C C . ASP A 1 111 ? 24.576 7.156 -18.797 1.00 92.69 111 ASP A C 1
ATOM 896 O O . ASP A 1 111 ? 25.544 6.687 -18.197 1.00 92.69 111 ASP A O 1
ATOM 900 N N . PHE A 1 112 ? 23.469 6.461 -19.047 1.00 94.75 112 PHE A N 1
ATOM 901 C CA . PHE A 1 112 ? 23.251 5.064 -18.665 1.00 94.75 112 PHE A CA 1
ATOM 902 C C . PHE A 1 112 ? 23.359 4.112 -19.861 1.00 94.75 112 PHE A C 1
ATOM 904 O O . PHE A 1 112 ? 23.008 2.945 -19.742 1.00 94.75 112 PHE A O 1
ATOM 911 N N . SER A 1 113 ? 23.817 4.580 -21.027 1.00 92.06 113 SER A N 1
ATOM 912 C CA . SER A 1 113 ? 23.885 3.762 -22.246 1.00 92.06 113 SER A CA 1
ATOM 913 C C . SER A 1 113 ? 24.789 2.530 -22.120 1.00 92.06 113 SER A C 1
ATOM 915 O O . SER A 1 113 ? 24.572 1.547 -22.824 1.00 92.06 113 SER A O 1
ATOM 917 N N . GLY A 1 114 ? 25.777 2.576 -21.222 1.00 93.12 114 GLY A N 1
ATOM 918 C CA . GLY A 1 114 ? 26.654 1.452 -20.892 1.00 93.12 114 GLY A CA 1
ATOM 919 C C . GLY A 1 114 ? 26.177 0.580 -19.729 1.00 93.12 114 GLY A C 1
ATOM 920 O O . GLY A 1 114 ? 26.894 -0.349 -19.373 1.00 93.12 114 GLY A O 1
ATOM 921 N N . VAL A 1 115 ? 25.022 0.884 -19.126 1.00 93.88 115 VAL A N 1
ATOM 922 C CA . VAL A 1 115 ? 24.490 0.167 -17.960 1.00 93.88 115 VAL A CA 1
ATOM 923 C C . VAL A 1 115 ? 23.588 -0.974 -18.401 1.00 93.88 115 VAL A C 1
ATOM 925 O O . VAL A 1 115 ? 22.612 -0.772 -19.124 1.00 93.88 115 VAL A O 1
ATOM 928 N N . GLU A 1 116 ? 23.892 -2.168 -17.908 1.00 92.38 116 GLU A N 1
ATOM 929 C CA . GLU A 1 116 ? 23.004 -3.323 -17.969 1.00 92.38 116 GLU A CA 1
ATOM 930 C C . GLU A 1 116 ? 22.166 -3.352 -16.687 1.00 92.38 116 GLU A C 1
ATOM 932 O O . GLU A 1 116 ? 22.711 -3.431 -15.589 1.00 92.38 116 GLU A O 1
ATOM 937 N N . PHE A 1 117 ? 20.847 -3.201 -16.823 1.00 92.69 117 PHE A N 1
ATOM 938 C CA . PHE A 1 117 ? 19.928 -3.231 -15.687 1.00 92.69 117 PHE A CA 1
ATOM 939 C C . PHE A 1 117 ? 19.529 -4.666 -15.360 1.00 92.69 117 PHE A C 1
ATOM 941 O O . PHE A 1 117 ? 19.214 -5.442 -16.262 1.00 92.69 117 PHE A O 1
ATOM 948 N N . ASP A 1 118 ? 19.464 -4.967 -14.067 1.00 90.19 118 ASP A N 1
ATOM 949 C CA . ASP A 1 118 ? 18.894 -6.204 -13.557 1.00 90.19 118 ASP A CA 1
ATOM 950 C C . ASP A 1 118 ? 17.361 -6.151 -13.590 1.00 90.19 118 ASP A C 1
ATOM 952 O O . ASP A 1 118 ? 16.731 -5.102 -13.791 1.00 90.19 118 ASP A O 1
ATOM 956 N N . ARG A 1 119 ? 16.759 -7.311 -13.338 1.00 87.75 119 ARG A N 1
ATOM 957 C CA . ARG A 1 119 ? 15.325 -7.457 -13.126 1.00 87.75 119 ARG A CA 1
ATOM 958 C C . ARG A 1 119 ? 14.939 -7.040 -11.703 1.00 87.75 119 ARG A C 1
ATOM 960 O O . ARG A 1 119 ? 15.565 -7.445 -10.729 1.00 87.75 119 ARG A O 1
ATOM 967 N N . LEU A 1 120 ? 13.846 -6.291 -11.580 1.00 89.94 120 LEU A N 1
ATOM 968 C CA . LEU A 1 120 ? 13.167 -6.047 -10.306 1.00 89.94 120 LEU A CA 1
ATOM 969 C C . LEU A 1 120 ? 12.509 -7.335 -9.763 1.00 89.94 120 LEU A C 1
ATOM 971 O O . LEU A 1 120 ? 11.631 -7.904 -10.413 1.00 89.94 120 LEU A O 1
ATOM 975 N N . GLU A 1 121 ? 12.885 -7.752 -8.554 1.00 86.75 121 GLU A N 1
ATOM 976 C CA . GLU A 1 121 ? 12.370 -8.967 -7.889 1.00 86.75 121 GLU A CA 1
ATOM 977 C C . GLU A 1 121 ? 11.355 -8.684 -6.763 1.00 86.75 121 GLU A C 1
ATOM 979 O O . GLU A 1 121 ? 10.984 -9.586 -6.026 1.00 86.75 121 GLU A O 1
ATOM 984 N N . PHE A 1 122 ? 10.913 -7.436 -6.597 1.00 89.50 122 PHE A N 1
ATOM 985 C CA . PHE A 1 122 ? 9.987 -7.011 -5.538 1.00 89.50 122 PHE A CA 1
ATOM 986 C C . PHE A 1 122 ? 8.955 -6.007 -6.076 1.00 89.50 122 PHE A C 1
ATOM 988 O O . PHE A 1 122 ? 9.009 -5.604 -7.236 1.00 89.50 122 PHE A O 1
ATOM 995 N N . GLY A 1 123 ? 7.989 -5.599 -5.251 1.00 92.62 123 GLY A N 1
ATOM 996 C CA . GLY A 1 123 ? 6.898 -4.718 -5.680 1.00 92.62 123 GLY A CA 1
ATOM 997 C C . GLY A 1 123 ? 7.287 -3.239 -5.812 1.00 92.62 123 GLY A C 1
ATOM 998 O O . GLY A 1 123 ? 7.947 -2.673 -4.939 1.00 92.62 123 GLY A O 1
ATOM 999 N N . VAL A 1 124 ? 6.794 -2.574 -6.860 1.00 95.38 124 VAL A N 1
ATOM 1000 C CA . VAL A 1 124 ? 6.885 -1.115 -7.038 1.00 95.38 124 VAL A CA 1
ATOM 1001 C C . VAL A 1 124 ? 5.820 -0.430 -6.187 1.00 95.38 124 VAL A C 1
ATOM 1003 O O . VAL A 1 124 ? 4.634 -0.696 -6.370 1.00 95.38 124 VAL A O 1
ATOM 1006 N N . LEU A 1 125 ? 6.208 0.486 -5.301 1.00 95.50 125 LEU A N 1
ATOM 1007 C CA . LEU A 1 125 ? 5.280 1.305 -4.525 1.00 95.50 125 LEU A CA 1
ATOM 1008 C C . LEU A 1 125 ? 4.678 2.417 -5.398 1.00 95.50 125 LEU A C 1
ATOM 1010 O O . LEU A 1 125 ? 5.385 3.276 -5.932 1.00 95.50 125 LEU A O 1
ATOM 1014 N N . LEU A 1 126 ? 3.356 2.418 -5.537 1.00 96.31 126 LEU A N 1
ATOM 1015 C CA . LEU A 1 126 ? 2.636 3.271 -6.473 1.00 96.31 126 LEU A CA 1
ATOM 1016 C C . LEU A 1 126 ? 1.801 4.349 -5.786 1.00 96.31 126 LEU A C 1
ATOM 1018 O O . LEU A 1 126 ? 1.082 4.101 -4.817 1.00 96.31 126 LEU A O 1
ATOM 1022 N N . LYS A 1 127 ? 1.801 5.546 -6.375 1.00 94.56 127 LYS A N 1
ATOM 1023 C CA . LYS A 1 127 ? 0.806 6.588 -6.086 1.00 94.56 127 LYS A CA 1
ATOM 1024 C C . LYS A 1 127 ? -0.328 6.523 -7.100 1.00 94.56 127 LYS A C 1
ATOM 1026 O O . LYS A 1 127 ? -0.085 6.568 -8.302 1.00 94.56 127 LYS A O 1
ATOM 1031 N N . ASN A 1 128 ? -1.573 6.491 -6.629 1.00 89.06 128 ASN A N 1
ATOM 1032 C CA . ASN A 1 128 ? -2.778 6.379 -7.461 1.00 89.06 128 ASN A CA 1
ATOM 1033 C C . ASN A 1 128 ? -3.578 7.682 -7.591 1.00 89.06 128 ASN A C 1
ATOM 1035 O O . ASN A 1 128 ? -4.805 7.671 -7.542 1.00 89.06 128 ASN A O 1
ATOM 1039 N N . ILE A 1 129 ? -2.890 8.813 -7.760 1.00 80.62 129 ILE A N 1
ATOM 1040 C CA . ILE A 1 129 ? -3.521 10.144 -7.810 1.00 80.62 129 ILE A CA 1
ATOM 1041 C C . ILE A 1 129 ? -4.466 10.280 -9.018 1.00 80.62 129 ILE A C 1
ATOM 1043 O O . ILE A 1 129 ? -5.525 10.897 -8.909 1.00 80.62 129 ILE A O 1
ATOM 1047 N N . GLU A 1 130 ? -4.102 9.696 -10.162 1.00 82.81 130 GLU A N 1
ATOM 1048 C CA . GLU A 1 130 ? -4.793 9.910 -11.444 1.00 82.81 130 GLU A CA 1
ATOM 1049 C C . GLU A 1 130 ? -5.777 8.789 -11.815 1.00 82.81 130 GLU A C 1
ATOM 1051 O O . GLU A 1 130 ? -6.546 8.921 -12.769 1.00 82.81 130 GLU A O 1
ATOM 1056 N N . VAL A 1 131 ? -5.788 7.688 -11.060 1.00 91.31 131 VAL A N 1
ATOM 1057 C CA . VAL A 1 131 ? -6.499 6.462 -11.437 1.00 91.31 131 VAL A CA 1
ATOM 1058 C C . VAL A 1 131 ? -7.511 6.059 -10.373 1.00 91.31 131 VAL A C 1
ATOM 1060 O O . VAL A 1 131 ? -7.195 5.891 -9.196 1.00 91.31 131 VAL A O 1
ATOM 1063 N N . LYS A 1 132 ? -8.754 5.842 -10.814 1.00 93.00 132 LYS A N 1
ATOM 1064 C CA . LYS A 1 132 ? -9.814 5.274 -9.977 1.00 93.00 132 LYS A CA 1
ATOM 1065 C C . LYS A 1 132 ? -9.665 3.758 -9.922 1.00 93.00 132 LYS A C 1
ATOM 1067 O O . LYS A 1 132 ? -9.829 3.088 -10.938 1.00 93.00 132 LYS A O 1
ATOM 1072 N N . LEU A 1 133 ? -9.396 3.239 -8.731 1.00 95.81 133 LEU A N 1
ATOM 1073 C CA . LEU A 1 133 ? -9.336 1.804 -8.463 1.00 95.81 133 LEU A CA 1
ATOM 1074 C C . LEU A 1 133 ? -10.697 1.290 -7.958 1.00 95.81 133 LEU A C 1
ATOM 1076 O O . LEU A 1 133 ? -11.453 2.067 -7.361 1.00 95.81 133 LEU A O 1
ATOM 1080 N N . PRO A 1 134 ? -11.032 0.010 -8.198 1.00 94.81 134 PRO A N 1
ATOM 1081 C CA . PRO A 1 134 ? -12.209 -0.613 -7.600 1.00 94.81 134 PRO A CA 1
ATOM 1082 C C . PRO A 1 134 ? -12.033 -0.780 -6.083 1.00 94.81 134 PRO A C 1
ATOM 1084 O O . PRO A 1 134 ? -10.914 -0.760 -5.570 1.00 94.81 134 PRO A O 1
ATOM 1087 N N . GLU A 1 135 ? -13.138 -0.949 -5.354 1.00 93.50 135 GLU A N 1
ATOM 1088 C CA . GLU A 1 135 ? -13.050 -1.401 -3.962 1.00 93.50 135 GLU A CA 1
ATOM 1089 C C . GLU A 1 135 ? -12.600 -2.874 -3.903 1.00 93.50 135 GLU A C 1
ATOM 1091 O O . GLU A 1 135 ? -12.989 -3.643 -4.785 1.00 93.50 135 GLU A O 1
ATOM 1096 N N . PRO A 1 136 ? -11.834 -3.287 -2.874 1.00 93.50 136 PRO A N 1
ATOM 1097 C CA . PRO A 1 136 ? -11.276 -2.461 -1.796 1.00 93.50 136 PRO A CA 1
ATOM 1098 C C . PRO A 1 136 ? -9.907 -1.818 -2.109 1.00 93.50 136 PRO A C 1
ATOM 1100 O O . PRO A 1 136 ? -9.377 -1.110 -1.263 1.00 93.50 136 PRO A O 1
ATOM 1103 N N . LEU A 1 137 ? -9.344 -1.966 -3.316 1.00 95.50 137 LEU A N 1
ATOM 1104 C CA . LEU A 1 137 ? -8.016 -1.421 -3.686 1.00 95.50 137 LEU A CA 1
ATOM 1105 C C . LEU A 1 137 ? -7.887 0.114 -3.569 1.00 95.50 137 LEU A C 1
ATOM 1107 O O . LEU A 1 137 ? -6.778 0.663 -3.557 1.00 95.50 137 LEU A O 1
ATOM 1111 N N . ASN A 1 138 ? -9.014 0.824 -3.516 1.00 93.56 138 ASN A N 1
ATOM 1112 C CA . ASN A 1 138 ? -9.098 2.280 -3.412 1.00 93.56 138 ASN A CA 1
ATOM 1113 C C . ASN A 1 138 ? -9.155 2.825 -1.976 1.00 93.56 138 ASN A C 1
ATOM 1115 O O . ASN A 1 138 ? -9.160 4.047 -1.810 1.00 93.56 138 ASN A O 1
ATOM 1119 N N . LYS A 1 139 ? -9.227 1.962 -0.959 1.00 91.38 139 LYS A N 1
ATOM 1120 C CA . LYS A 1 139 ? -9.352 2.366 0.443 1.00 91.38 139 LYS A CA 1
ATOM 1121 C C . LYS A 1 139 ? -8.504 1.478 1.343 1.00 91.38 139 LYS A C 1
ATOM 1123 O O . LYS A 1 139 ? -8.157 0.358 0.987 1.00 91.38 139 LYS A O 1
ATOM 1128 N N . ARG A 1 140 ? -8.185 1.995 2.523 1.00 91.75 140 ARG A N 1
ATOM 1129 C CA . ARG A 1 140 ? -7.547 1.217 3.580 1.00 91.75 140 ARG A CA 1
ATOM 1130 C C . ARG A 1 140 ? -8.587 0.315 4.252 1.00 91.75 140 ARG A C 1
ATOM 1132 O O . ARG A 1 140 ? -9.738 0.721 4.413 1.00 91.75 140 ARG A O 1
ATOM 1139 N N . PHE A 1 141 ? -8.189 -0.892 4.628 1.00 94.69 141 PHE A N 1
ATOM 1140 C CA . PHE A 1 141 ? -8.993 -1.851 5.387 1.00 94.69 141 PHE A CA 1
ATOM 1141 C C . PHE A 1 141 ? -8.055 -2.816 6.123 1.00 94.69 141 PHE A C 1
ATOM 1143 O O . PHE A 1 141 ? -6.856 -2.823 5.856 1.00 94.69 141 PHE A O 1
ATOM 1150 N N . LEU A 1 142 ? -8.590 -3.607 7.054 1.00 94.50 142 LEU A N 1
ATOM 1151 C CA . LEU A 1 142 ? -7.797 -4.567 7.817 1.00 94.50 142 LEU A CA 1
ATOM 1152 C C . LEU A 1 142 ? -7.651 -5.879 7.027 1.00 94.50 142 LEU A C 1
ATOM 1154 O O . LEU A 1 142 ? -8.465 -6.795 7.158 1.00 94.50 142 LEU A O 1
ATOM 1158 N N . GLY A 1 143 ? -6.641 -5.935 6.165 1.00 93.62 143 GLY A N 1
ATOM 1159 C CA . GLY A 1 143 ? -6.376 -7.079 5.299 1.00 93.62 143 GLY A CA 1
ATOM 1160 C C . GLY A 1 143 ? -5.487 -6.729 4.109 1.00 93.62 143 GLY A C 1
ATOM 1161 O O . GLY A 1 143 ? -4.841 -5.680 4.082 1.00 93.62 143 GLY A O 1
ATOM 1162 N N . ALA A 1 144 ? -5.503 -7.604 3.108 1.00 94.44 144 ALA A N 1
ATOM 1163 C CA . ALA A 1 144 ? -4.841 -7.414 1.826 1.00 94.44 144 ALA A CA 1
ATOM 1164 C C . ALA A 1 144 ? -5.817 -7.715 0.683 1.00 94.44 144 ALA A C 1
ATOM 1166 O O . ALA A 1 144 ? -6.692 -8.572 0.798 1.00 94.44 144 ALA A O 1
ATOM 1167 N N . ALA A 1 145 ? -5.704 -6.987 -0.423 1.00 97.12 145 ALA A N 1
ATOM 1168 C CA . ALA A 1 145 ? -6.486 -7.244 -1.625 1.00 97.12 145 ALA A CA 1
ATOM 1169 C C . ALA A 1 145 ? -5.624 -7.065 -2.854 1.00 97.12 145 ALA A C 1
ATOM 1171 O O . ALA A 1 145 ? -4.815 -6.140 -2.916 1.00 97.12 145 ALA A O 1
ATOM 1172 N N . ALA A 1 146 ? -5.852 -7.896 -3.859 1.00 97.94 146 ALA A N 1
ATOM 1173 C CA . ALA A 1 146 ? -5.088 -7.849 -5.084 1.00 97.94 146 ALA A CA 1
ATOM 1174 C C . ALA A 1 146 ? -5.946 -8.138 -6.305 1.00 97.94 146 ALA A C 1
ATOM 1176 O O . ALA A 1 146 ? -7.003 -8.758 -6.242 1.00 97.94 146 ALA A O 1
ATOM 1177 N N . VAL A 1 147 ? -5.469 -7.669 -7.449 1.00 98.19 147 VAL A N 1
ATOM 1178 C CA . VAL A 1 147 ? -6.043 -8.005 -8.745 1.00 98.19 147 VAL A CA 1
ATOM 1179 C C . VAL A 1 147 ? -4.926 -8.146 -9.756 1.00 98.19 147 VAL A C 1
ATOM 1181 O O . VAL A 1 147 ? -4.009 -7.320 -9.818 1.00 98.19 147 VAL A O 1
ATOM 1184 N N . ARG A 1 148 ? -5.022 -9.163 -10.609 1.00 97.94 148 ARG A N 1
ATOM 1185 C CA . ARG A 1 148 ? -4.179 -9.215 -11.797 1.00 97.94 148 ARG A CA 1
ATOM 1186 C C . ARG A 1 148 ? -4.580 -8.083 -12.739 1.00 97.94 148 ARG A C 1
ATOM 1188 O O . ARG A 1 148 ? -5.750 -7.961 -13.102 1.00 97.94 148 ARG A O 1
ATOM 1195 N N . ALA A 1 149 ? -3.631 -7.258 -13.155 1.00 98.12 149 ALA A N 1
ATOM 1196 C CA . ALA A 1 149 ? -3.901 -6.042 -13.909 1.00 98.12 149 ALA A CA 1
ATOM 1197 C C . ALA A 1 149 ? -2.870 -5.796 -15.012 1.00 98.12 149 ALA A C 1
ATOM 1199 O O . ALA A 1 149 ? -1.728 -6.239 -14.939 1.00 98.12 149 ALA A O 1
ATOM 1200 N N . GLU A 1 150 ? -3.285 -5.048 -16.029 1.00 98.44 150 GLU A N 1
ATOM 1201 C CA . GLU A 1 150 ? -2.386 -4.271 -16.876 1.00 98.44 150 GLU A CA 1
ATOM 1202 C C . GLU A 1 150 ? -2.305 -2.856 -16.291 1.00 98.44 150 GLU A C 1
ATOM 1204 O O . GLU A 1 150 ? -3.330 -2.194 -16.091 1.00 98.44 150 GLU A O 1
ATOM 1209 N N . VAL A 1 151 ? -1.090 -2.413 -15.980 1.00 98.06 151 VAL A N 1
ATOM 1210 C CA . VAL A 1 151 ? -0.812 -1.139 -15.315 1.00 98.06 151 VAL A CA 1
ATOM 1211 C C . VAL A 1 151 ? 0.128 -0.313 -16.180 1.00 98.06 151 VAL A C 1
ATOM 1213 O O . VAL A 1 151 ? 1.108 -0.836 -16.704 1.00 98.06 151 VAL A O 1
ATOM 1216 N N . THR A 1 152 ? -0.152 0.984 -16.308 1.00 98.25 152 THR A N 1
ATOM 1217 C CA . THR A 1 152 ? 0.792 1.960 -16.861 1.00 98.25 152 THR A CA 1
ATOM 1218 C C . THR A 1 152 ? 1.439 2.736 -15.722 1.00 98.25 152 THR A C 1
ATOM 1220 O O . THR A 1 152 ? 0.741 3.404 -14.956 1.00 98.25 152 THR A O 1
ATOM 1223 N N . ILE A 1 153 ? 2.765 2.659 -15.632 1.00 98.00 153 ILE A N 1
ATOM 1224 C CA . ILE A 1 153 ? 3.593 3.334 -14.632 1.00 98.00 153 ILE A CA 1
ATOM 1225 C C . ILE A 1 153 ? 4.353 4.480 -15.302 1.00 98.00 153 ILE A C 1
ATOM 1227 O O . ILE A 1 153 ? 4.952 4.304 -16.368 1.00 98.00 153 ILE A O 1
ATOM 1231 N N . ARG A 1 154 ? 4.358 5.639 -14.645 1.00 96.94 154 ARG A N 1
ATOM 1232 C CA . ARG A 1 154 ? 5.166 6.818 -14.979 1.00 96.94 154 ARG A CA 1
ATOM 1233 C C . ARG A 1 154 ? 6.018 7.231 -13.774 1.00 96.94 154 ARG A C 1
ATOM 1235 O O . ARG A 1 154 ? 5.761 6.791 -12.656 1.00 96.94 154 ARG A O 1
ATOM 1242 N N . ASN A 1 155 ? 7.021 8.087 -13.997 1.00 95.62 155 ASN A N 1
ATOM 1243 C CA . ASN A 1 155 ? 7.895 8.641 -12.955 1.00 95.62 155 ASN A CA 1
ATOM 1244 C C . ASN A 1 155 ? 8.564 7.521 -12.140 1.00 95.62 155 ASN A C 1
ATOM 1246 O O . ASN A 1 155 ? 8.738 7.632 -10.919 1.00 95.62 155 ASN A O 1
ATOM 1250 N N . TYR A 1 156 ? 8.882 6.428 -12.843 1.00 97.25 156 TYR A N 1
ATOM 1251 C CA . TYR A 1 156 ? 9.523 5.259 -12.274 1.00 97.25 156 TYR A CA 1
ATOM 1252 C C . TYR A 1 156 ? 10.907 5.643 -11.763 1.00 97.25 156 TYR A C 1
ATOM 1254 O O . TYR A 1 156 ? 11.675 6.337 -12.436 1.00 97.25 156 TYR A O 1
ATOM 1262 N N . ARG A 1 157 ? 11.210 5.212 -10.548 1.00 95.56 157 ARG A N 1
ATOM 1263 C CA . ARG A 1 157 ? 12.496 5.447 -9.904 1.00 95.56 157 ARG A CA 1
ATOM 1264 C C . ARG A 1 157 ? 12.752 4.367 -8.877 1.00 95.56 157 ARG A C 1
ATOM 1266 O O . ARG A 1 157 ? 11.806 3.794 -8.343 1.00 95.56 157 ARG A O 1
ATOM 1273 N N . PHE A 1 158 ? 14.010 4.130 -8.558 1.00 93.94 158 PHE A N 1
ATOM 1274 C CA . PHE A 1 158 ? 14.359 3.186 -7.507 1.00 93.94 158 PHE A CA 1
ATOM 1275 C C . PHE A 1 158 ? 15.576 3.649 -6.721 1.00 93.94 158 PHE A C 1
ATOM 1277 O O . PHE A 1 158 ? 16.393 4.436 -7.200 1.00 93.94 158 PHE A O 1
ATOM 1284 N N . TYR A 1 159 ? 15.675 3.133 -5.507 1.00 90.19 159 TYR A N 1
ATOM 1285 C CA . TYR A 1 159 ? 16.820 3.237 -4.626 1.00 90.19 159 TYR A CA 1
ATOM 1286 C C . TYR A 1 159 ? 17.400 1.841 -4.398 1.00 90.19 159 TYR A C 1
ATOM 1288 O O . TYR A 1 159 ? 16.646 0.907 -4.123 1.00 90.19 159 TYR A O 1
ATOM 1296 N N . GLY A 1 160 ? 18.720 1.703 -4.529 1.00 86.94 160 GLY A N 1
ATOM 1297 C CA . GLY A 1 160 ? 19.461 0.484 -4.223 1.00 86.94 160 GLY A CA 1
ATOM 1298 C C . GLY A 1 160 ? 20.695 0.793 -3.374 1.00 86.94 160 GLY A C 1
ATOM 1299 O O . GLY A 1 160 ? 21.661 1.393 -3.851 1.00 86.94 160 GLY A O 1
ATOM 1300 N N . GLU A 1 161 ? 20.683 0.355 -2.117 1.00 82.88 161 GLU A N 1
ATOM 1301 C CA . GLU A 1 161 ? 21.799 0.425 -1.160 1.00 82.88 161 GLU A CA 1
ATOM 1302 C C . GLU A 1 161 ? 22.438 -0.950 -0.907 1.00 82.88 161 GLU A C 1
ATOM 1304 O O . GLU A 1 161 ? 23.109 -1.190 0.098 1.00 82.88 161 GLU A O 1
ATOM 1309 N N . GLY A 1 162 ? 22.214 -1.892 -1.815 1.00 78.94 162 GLY A N 1
ATOM 1310 C CA . GLY A 1 162 ? 22.533 -3.290 -1.608 1.00 78.94 162 GLY A CA 1
ATOM 1311 C C . GLY A 1 162 ? 21.635 -3.945 -0.555 1.00 78.94 162 GLY A C 1
ATOM 1312 O O . GLY A 1 162 ? 20.432 -3.697 -0.512 1.00 78.94 162 GLY A O 1
ATOM 1313 N N . GLU A 1 163 ? 22.226 -4.783 0.306 1.00 71.06 163 GLU A N 1
ATOM 1314 C CA . GLU A 1 163 ? 21.488 -5.523 1.351 1.00 71.06 163 GLU A CA 1
ATOM 1315 C C . GLU A 1 163 ? 20.949 -4.605 2.451 1.00 71.06 163 GLU A C 1
ATOM 1317 O O . GLU A 1 163 ? 20.178 -5.054 3.286 1.00 71.06 163 GLU A O 1
ATOM 1322 N N . ALA A 1 164 ? 21.378 -3.339 2.499 1.00 62.78 164 ALA A N 1
ATOM 1323 C CA . ALA A 1 164 ? 20.959 -2.405 3.539 1.00 62.78 164 ALA A CA 1
ATOM 1324 C C . ALA A 1 164 ? 19.573 -1.801 3.265 1.00 62.78 164 ALA A C 1
ATOM 1326 O O . ALA A 1 164 ? 18.838 -1.520 4.206 1.00 62.78 164 ALA A O 1
ATOM 1327 N N . SER A 1 165 ? 19.213 -1.597 1.992 1.00 73.81 165 SER A N 1
ATOM 1328 C CA . SER A 1 165 ? 17.922 -1.031 1.595 1.00 73.81 165 SER A CA 1
ATOM 1329 C C . SER A 1 165 ? 17.719 -1.128 0.081 1.00 73.81 165 SER A C 1
ATOM 1331 O O . SER A 1 165 ? 18.657 -0.942 -0.697 1.00 73.81 165 SER A O 1
ATOM 1333 N N . ARG A 1 166 ? 16.482 -1.384 -0.352 1.00 84.38 166 ARG A N 1
ATOM 1334 C CA . ARG A 1 166 ? 16.062 -1.297 -1.756 1.00 84.38 166 ARG A CA 1
ATOM 1335 C C . ARG A 1 166 ? 14.583 -0.962 -1.832 1.00 84.38 166 ARG A C 1
ATOM 1337 O O . ARG A 1 166 ? 13.813 -1.568 -1.108 1.00 84.38 166 ARG A O 1
ATOM 1344 N N . GLU A 1 167 ? 14.178 -0.042 -2.700 1.00 89.69 167 GLU A N 1
ATOM 1345 C CA . GLU A 1 167 ? 12.759 0.225 -2.969 1.00 89.69 167 GLU A CA 1
ATOM 1346 C C . GLU A 1 167 ? 12.573 0.844 -4.359 1.00 89.69 167 GLU A C 1
ATOM 1348 O O . GLU A 1 167 ? 13.427 1.580 -4.854 1.00 89.69 167 GLU A O 1
ATOM 1353 N N . ALA A 1 168 ? 11.446 0.548 -4.999 1.00 94.00 168 ALA A N 1
ATOM 1354 C CA . ALA A 1 168 ? 11.063 1.093 -6.291 1.00 94.00 168 ALA A CA 1
ATOM 1355 C C . ALA A 1 168 ? 9.737 1.833 -6.155 1.00 94.00 168 ALA A C 1
ATOM 1357 O O . ALA A 1 168 ? 8.849 1.413 -5.416 1.00 94.00 168 ALA A O 1
ATOM 1358 N N . TYR A 1 169 ? 9.599 2.921 -6.901 1.00 95.62 169 TYR A N 1
ATOM 1359 C CA . TYR A 1 169 ? 8.465 3.826 -6.828 1.00 95.62 169 TYR A CA 1
ATOM 1360 C C . TYR A 1 169 ? 7.964 4.186 -8.220 1.00 95.62 169 TYR A C 1
ATOM 1362 O O . TYR A 1 169 ? 8.733 4.242 -9.181 1.00 95.62 169 TYR A O 1
ATOM 1370 N N . GLY A 1 170 ? 6.687 4.539 -8.311 1.00 96.81 170 GLY A N 1
ATOM 1371 C CA . GLY A 1 170 ? 6.111 5.118 -9.517 1.00 96.81 170 GLY A CA 1
ATOM 1372 C C . GLY A 1 170 ? 4.739 5.729 -9.274 1.00 96.81 170 GLY A C 1
ATOM 1373 O O . GLY A 1 170 ? 4.176 5.649 -8.182 1.00 96.81 170 GLY A O 1
ATOM 1374 N N . ASP A 1 171 ? 4.190 6.328 -10.320 1.00 97.38 171 ASP A N 1
ATOM 1375 C CA . ASP A 1 171 ? 2.811 6.794 -10.354 1.00 97.38 171 ASP A CA 1
ATOM 1376 C C . ASP A 1 171 ? 2.022 5.890 -11.305 1.00 97.38 171 ASP A C 1
ATOM 1378 O O . ASP A 1 171 ? 2.450 5.654 -12.440 1.00 97.38 171 ASP A O 1
ATOM 1382 N N . ILE A 1 172 ? 0.873 5.376 -10.858 1.00 97.38 172 ILE A N 1
ATOM 1383 C CA . ILE A 1 172 ? -0.045 4.658 -11.744 1.00 97.38 172 ILE A CA 1
ATOM 1384 C C . ILE A 1 172 ? -0.885 5.671 -12.519 1.00 97.38 172 ILE A C 1
ATOM 1386 O O . ILE A 1 172 ? -1.641 6.446 -11.934 1.00 97.38 172 ILE A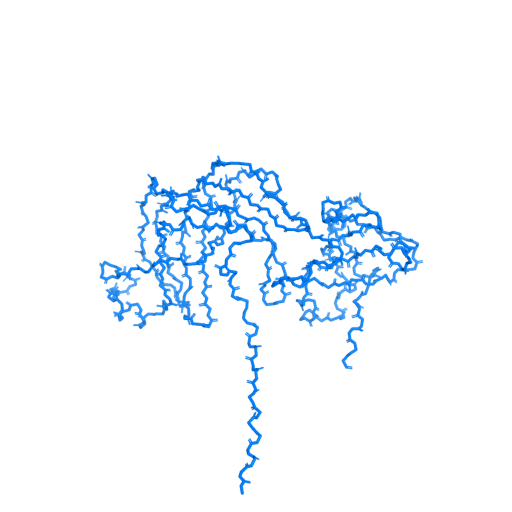 O 1
ATOM 1390 N N . VAL A 1 173 ? -0.751 5.641 -13.844 1.00 96.81 173 VAL A N 1
ATOM 1391 C CA . VAL A 1 173 ? -1.453 6.538 -14.783 1.00 96.81 173 VAL A CA 1
ATOM 1392 C C . VAL A 1 173 ? -2.413 5.782 -15.709 1.00 96.81 173 VAL A C 1
ATOM 1394 O O . VAL A 1 173 ? -3.212 6.385 -16.420 1.00 96.81 173 VAL A O 1
ATOM 1397 N N . GLY A 1 174 ? -2.380 4.447 -15.679 1.00 97.06 174 GLY A N 1
ATOM 1398 C CA . GLY A 1 174 ? -3.301 3.575 -16.408 1.00 97.06 174 GLY A CA 1
ATOM 1399 C C . GLY A 1 174 ? -3.546 2.275 -15.650 1.00 97.06 174 GLY A C 1
ATOM 1400 O O . GLY A 1 174 ? -2.630 1.729 -15.042 1.00 97.06 174 GLY A O 1
ATOM 1401 N N . PHE A 1 175 ? -4.787 1.789 -15.672 1.00 97.88 175 PHE A N 1
ATOM 1402 C CA . PHE A 1 175 ? -5.193 0.565 -14.983 1.00 97.88 175 PHE A CA 1
ATOM 1403 C C . PHE A 1 175 ? -6.283 -0.160 -15.760 1.00 97.88 175 PHE A C 1
ATOM 1405 O O . PHE A 1 175 ? -7.285 0.438 -16.164 1.00 97.88 175 PHE A O 1
ATOM 1412 N N . LYS A 1 176 ? -6.111 -1.471 -15.900 1.00 97.81 176 LYS A N 1
ATOM 1413 C CA . LYS A 1 176 ? -7.120 -2.385 -16.418 1.00 97.81 176 LYS A CA 1
ATOM 1414 C C . LYS A 1 176 ? -7.044 -3.704 -15.659 1.00 97.81 176 LYS A C 1
ATOM 1416 O O . LYS A 1 176 ? -6.073 -4.442 -15.801 1.00 97.81 176 LYS A O 1
ATOM 1421 N N . ALA A 1 177 ? -8.089 -4.020 -14.900 1.00 97.75 177 ALA A N 1
ATOM 1422 C CA . ALA A 1 177 ? -8.237 -5.333 -14.283 1.00 97.75 177 ALA A CA 1
ATOM 1423 C C . ALA A 1 177 ? -8.315 -6.433 -15.358 1.00 97.75 177 ALA A C 1
ATOM 1425 O O . ALA A 1 177 ? -8.971 -6.270 -16.392 1.00 97.75 177 ALA A O 1
ATOM 1426 N N . LEU A 1 178 ? -7.626 -7.544 -15.111 1.00 97.62 178 LEU A N 1
ATOM 1427 C CA . LEU A 1 178 ? -7.581 -8.734 -15.966 1.00 97.62 178 LEU A CA 1
ATOM 1428 C C . LEU A 1 178 ? -8.282 -9.941 -15.325 1.00 97.62 178 LEU A C 1
ATOM 1430 O O . LEU A 1 178 ? -8.344 -10.999 -15.947 1.00 97.62 178 LEU A O 1
ATOM 1434 N N . GLY A 1 179 ? -8.801 -9.775 -14.111 1.00 95.94 179 GLY A N 1
ATOM 1435 C CA . GLY A 1 179 ? -9.543 -10.770 -13.347 1.00 95.94 179 GLY A CA 1
ATOM 1436 C C . GLY A 1 179 ? -10.350 -10.105 -12.235 1.00 95.94 179 GLY A C 1
ATOM 1437 O O . GLY A 1 179 ? -10.473 -8.875 -12.204 1.00 95.94 179 GLY A O 1
ATOM 1438 N N . ASP A 1 180 ? -10.886 -10.931 -11.344 1.00 97.31 180 ASP A N 1
ATOM 1439 C CA . ASP A 1 180 ? -11.605 -10.477 -10.158 1.00 97.31 180 ASP A CA 1
ATOM 1440 C C . ASP A 1 180 ? -10.631 -10.008 -9.068 1.00 97.31 180 ASP A C 1
ATOM 1442 O O . ASP A 1 180 ? -9.438 -10.321 -9.093 1.00 97.31 180 ASP A O 1
ATOM 1446 N N . VAL A 1 181 ? -11.137 -9.190 -8.144 1.00 98.00 181 VAL A N 1
ATOM 1447 C CA . VAL A 1 181 ? -10.360 -8.748 -6.983 1.00 98.00 181 VAL A CA 1
ATOM 1448 C C . VAL A 1 181 ? -10.423 -9.840 -5.924 1.00 98.00 181 VAL A C 1
ATOM 1450 O O . VAL A 1 181 ? -11.507 -10.153 -5.434 1.00 98.00 181 VAL A O 1
ATOM 1453 N N . GLU A 1 182 ? -9.263 -10.370 -5.557 1.00 97.88 182 GLU A N 1
ATOM 1454 C CA . GLU A 1 182 ? -9.100 -11.283 -4.430 1.00 97.88 182 GLU A CA 1
ATOM 1455 C C . GLU A 1 182 ? -8.852 -10.476 -3.155 1.00 97.88 182 GLU A C 1
ATOM 1457 O O . GLU A 1 182 ? -8.292 -9.375 -3.186 1.00 97.88 182 GLU A O 1
ATOM 1462 N N . THR A 1 183 ? -9.332 -10.966 -2.016 1.00 96.50 183 THR A N 1
ATOM 1463 C CA . THR A 1 183 ? -9.208 -10.263 -0.734 1.00 96.50 183 THR A CA 1
ATOM 1464 C C . THR A 1 183 ? -9.068 -11.256 0.405 1.00 96.50 183 THR A C 1
ATOM 1466 O O . THR A 1 183 ? -9.843 -12.203 0.506 1.00 96.50 183 THR A O 1
ATOM 1469 N N . GLU A 1 184 ? -8.126 -10.981 1.297 1.00 94.38 184 GLU A N 1
ATOM 1470 C CA . GLU A 1 184 ? -7.987 -11.644 2.582 1.00 94.38 184 GLU A CA 1
ATOM 1471 C C . GLU A 1 184 ? -8.178 -10.614 3.692 1.00 94.38 184 GLU A C 1
ATOM 1473 O O . GLU A 1 184 ? -7.552 -9.553 3.699 1.00 94.38 184 GLU A O 1
ATOM 1478 N N . TYR A 1 185 ? -9.064 -10.927 4.632 1.00 95.38 185 TYR A N 1
ATOM 1479 C CA . TYR A 1 185 ? -9.336 -10.091 5.792 1.00 95.38 185 TYR A CA 1
ATOM 1480 C C . TYR A 1 185 ? -8.625 -10.651 7.016 1.00 95.38 185 TYR A C 1
ATOM 1482 O O . TYR A 1 185 ? -8.690 -11.850 7.289 1.00 95.38 185 TYR A O 1
ATOM 1490 N N . PHE A 1 186 ? -7.984 -9.779 7.794 1.00 94.31 186 PHE A N 1
ATOM 1491 C CA . PHE A 1 186 ? -7.322 -10.229 9.012 1.00 94.31 186 PHE A CA 1
ATOM 1492 C C . PHE A 1 186 ? -8.314 -10.322 10.170 1.00 94.31 186 PHE A C 1
ATOM 1494 O O . PHE A 1 186 ? -9.070 -9.400 10.466 1.00 94.31 186 PHE A O 1
ATOM 1501 N N . SER A 1 187 ? -8.299 -11.465 10.833 1.00 94.00 187 SER A N 1
ATOM 1502 C CA . SER A 1 187 ? -9.059 -11.794 12.030 1.00 94.00 187 SER A CA 1
ATOM 1503 C C . SER A 1 187 ? -8.347 -11.361 13.305 1.00 94.00 187 SER A C 1
ATOM 1505 O O . SER A 1 187 ? -7.152 -11.060 13.316 1.00 94.00 187 SER A O 1
ATOM 1507 N N . LYS A 1 188 ? -9.067 -11.468 14.426 1.00 91.94 188 LYS A N 1
ATOM 1508 C CA . LYS A 1 188 ? -8.532 -11.251 15.780 1.00 91.94 188 LYS A CA 1
ATOM 1509 C C . LYS A 1 188 ? -7.334 -12.144 16.137 1.00 91.94 188 LYS A C 1
ATOM 1511 O O . LYS A 1 188 ? -6.655 -11.876 17.116 1.00 91.94 188 LYS A O 1
ATOM 1516 N N . ASN A 1 189 ? -7.094 -13.212 15.376 1.00 90.06 189 ASN A N 1
ATOM 1517 C CA . ASN A 1 189 ? -6.035 -14.178 15.655 1.00 90.06 189 ASN A CA 1
ATOM 1518 C C . ASN A 1 189 ? -4.805 -14.017 14.749 1.00 90.06 189 ASN A C 1
ATOM 1520 O O . ASN A 1 189 ? -3.801 -14.676 15.008 1.00 90.06 189 ASN A O 1
ATOM 1524 N N . ASN A 1 190 ? -4.876 -13.209 13.683 1.00 89.88 190 ASN A N 1
ATOM 1525 C CA . ASN A 1 190 ? -3.810 -13.138 12.674 1.00 89.88 190 ASN A CA 1
ATOM 1526 C C . ASN A 1 190 ? -3.478 -11.728 12.156 1.00 89.88 190 ASN A C 1
ATOM 1528 O O . ASN A 1 190 ? -2.633 -11.613 11.274 1.00 89.88 190 ASN A O 1
ATOM 1532 N N . TYR A 1 191 ? -4.055 -10.650 12.705 1.00 88.81 191 TYR A N 1
ATOM 1533 C CA . TYR A 1 191 ? -3.718 -9.283 12.262 1.00 88.81 191 TYR A CA 1
ATOM 1534 C C . TYR A 1 191 ? -2.238 -8.904 12.424 1.00 88.81 191 TYR A C 1
ATOM 1536 O O . TYR A 1 191 ? -1.800 -7.976 11.760 1.00 88.81 191 TYR A O 1
ATOM 1544 N N . ASN A 1 192 ? -1.469 -9.631 13.242 1.00 86.38 192 ASN A N 1
ATOM 1545 C CA . ASN A 1 192 ? -0.023 -9.448 13.434 1.00 86.38 192 ASN A CA 1
ATOM 1546 C C . ASN A 1 192 ? 0.816 -10.631 12.907 1.00 86.38 192 ASN A C 1
ATOM 1548 O O . ASN A 1 192 ? 1.942 -10.830 13.353 1.00 86.38 192 ASN A O 1
ATOM 1552 N N . SER A 1 193 ? 0.272 -11.475 12.023 1.00 78.44 193 SER A N 1
ATOM 1553 C CA . SER A 1 193 ? 0.985 -12.664 11.524 1.00 78.44 193 SER A CA 1
ATOM 1554 C C . SER A 1 193 ? 2.026 -12.382 10.431 1.00 78.44 193 SER A C 1
ATOM 1556 O O . SER A 1 193 ? 2.719 -13.316 10.035 1.00 78.44 193 SER A O 1
ATOM 1558 N N . GLY A 1 194 ? 2.145 -11.139 9.954 1.00 74.25 194 GLY A N 1
ATOM 1559 C CA . GLY A 1 194 ? 3.124 -10.721 8.942 1.00 74.25 194 GLY A CA 1
ATOM 1560 C C . GLY A 1 194 ? 4.052 -9.606 9.428 1.00 74.25 194 GLY A C 1
ATOM 1561 O O . GLY A 1 194 ? 4.130 -9.337 10.623 1.00 74.25 194 GLY A O 1
ATOM 1562 N N . ASP A 1 195 ? 4.698 -8.925 8.480 1.00 73.94 195 ASP A N 1
ATOM 1563 C CA . ASP A 1 195 ? 5.661 -7.832 8.720 1.00 73.94 195 ASP A CA 1
ATOM 1564 C C . ASP A 1 195 ? 5.010 -6.506 9.155 1.00 73.94 195 ASP A C 1
ATOM 1566 O O . ASP A 1 195 ? 5.649 -5.461 9.139 1.00 73.94 195 ASP A O 1
ATOM 1570 N N . VAL A 1 196 ? 3.713 -6.525 9.463 1.00 81.56 196 VAL A N 1
ATOM 1571 C CA . VAL A 1 196 ? 2.964 -5.365 9.940 1.00 81.56 196 VAL A CA 1
ATOM 1572 C C . VAL A 1 196 ? 2.526 -5.643 11.359 1.00 81.56 196 VAL A C 1
ATOM 1574 O O . VAL A 1 196 ? 1.806 -6.613 11.620 1.00 81.56 196 VAL A O 1
ATOM 1577 N N . HIS A 1 197 ? 2.914 -4.758 12.269 1.00 84.69 197 HIS A N 1
ATOM 1578 C CA . HIS A 1 197 ? 2.534 -4.864 13.666 1.00 84.69 197 HIS A CA 1
ATOM 1579 C C . HIS A 1 197 ? 1.534 -3.780 14.053 1.00 84.69 197 HIS A C 1
ATOM 1581 O O . HIS A 1 197 ? 1.813 -2.590 14.004 1.00 84.69 197 HIS A O 1
ATOM 1587 N N . TYR A 1 198 ? 0.341 -4.189 14.470 1.00 88.69 198 TYR A N 1
ATOM 1588 C CA . TYR A 1 198 ? -0.662 -3.337 15.095 1.00 88.69 198 TYR A CA 1
ATOM 1589 C C . TYR A 1 198 ? -0.565 -3.438 16.615 1.00 88.69 198 TYR A C 1
ATOM 1591 O O . TYR A 1 198 ? -0.395 -4.526 17.177 1.00 88.69 198 TYR A O 1
ATOM 1599 N N . ASN A 1 199 ? -0.755 -2.303 17.285 1.00 87.62 199 ASN A N 1
ATOM 1600 C CA . ASN A 1 199 ? -0.817 -2.241 18.740 1.00 87.62 199 ASN A CA 1
ATOM 1601 C C . ASN A 1 199 ? -2.265 -2.310 19.231 1.00 87.62 199 ASN A C 1
ATOM 1603 O O . ASN A 1 199 ? -3.111 -1.512 18.820 1.00 87.62 199 ASN A O 1
ATOM 1607 N N . GLU A 1 200 ? -2.545 -3.237 20.143 1.00 91.12 200 GLU A N 1
ATOM 1608 C CA . GLU A 1 200 ? -3.836 -3.312 20.819 1.00 91.12 200 GLU A CA 1
ATOM 1609 C C . GLU A 1 200 ? -3.982 -2.184 21.844 1.00 91.12 200 GLU A C 1
ATOM 1611 O O . GLU A 1 200 ? -3.147 -1.971 22.726 1.00 91.12 200 GLU A O 1
ATOM 1616 N N . LEU A 1 201 ? -5.079 -1.443 21.721 1.00 91.50 201 LEU A N 1
ATOM 1617 C CA . LEU A 1 201 ? -5.428 -0.344 22.602 1.00 91.50 201 LEU A CA 1
ATOM 1618 C C . LEU A 1 201 ? -6.407 -0.818 23.672 1.00 91.50 201 LEU A C 1
ATOM 1620 O O . LEU A 1 201 ? -7.396 -1.495 23.397 1.00 91.50 201 LEU A O 1
ATOM 1624 N N . GLN A 1 202 ? -6.182 -0.376 24.903 1.00 92.00 202 GLN A N 1
ATOM 1625 C CA . GLN A 1 202 ? -7.060 -0.641 26.031 1.00 92.00 202 GLN A CA 1
ATOM 1626 C C . GLN A 1 202 ? -8.016 0.524 26.285 1.00 92.00 202 GLN A C 1
ATOM 1628 O O . GLN A 1 202 ? -7.727 1.694 26.029 1.00 92.00 202 GLN A O 1
ATOM 1633 N N . TYR A 1 203 ? -9.164 0.199 26.869 1.00 93.62 203 TYR A N 1
ATOM 1634 C CA . TYR A 1 203 ? -10.159 1.181 27.279 1.00 93.62 203 TYR A CA 1
ATOM 1635 C C . TYR A 1 203 ? -9.646 2.053 28.441 1.00 93.62 203 TYR A C 1
ATOM 1637 O O . TYR A 1 203 ? -9.160 1.521 29.442 1.00 93.62 203 TYR A O 1
ATOM 1645 N N . ASN A 1 204 ? -9.808 3.379 28.353 1.00 93.44 204 ASN A N 1
ATOM 1646 C CA . ASN A 1 204 ? -9.400 4.321 29.412 1.00 93.44 204 ASN A CA 1
ATOM 1647 C C . ASN A 1 204 ? -10.473 5.372 29.773 1.00 93.44 204 ASN A C 1
ATOM 1649 O O . ASN A 1 204 ? -10.300 6.162 30.697 1.00 93.44 204 ASN A O 1
ATOM 1653 N N . SER A 1 205 ? -11.612 5.388 29.078 1.00 92.62 205 SER A N 1
ATOM 1654 C CA . SER A 1 205 ? -12.665 6.372 29.342 1.00 92.62 205 SER A CA 1
ATOM 1655 C C . SER A 1 205 ? -13.441 6.108 30.648 1.00 92.62 205 SER A C 1
ATOM 1657 O O . SER A 1 205 ? -13.606 4.969 31.100 1.00 92.62 205 SER A O 1
ATOM 1659 N N . GLN A 1 206 ? -13.972 7.181 31.243 1.00 93.25 206 GLN A N 1
ATOM 1660 C CA . GLN A 1 206 ? -14.978 7.107 32.311 1.00 93.25 206 GLN A CA 1
ATOM 1661 C C . GLN A 1 206 ? -16.386 6.832 31.767 1.00 93.25 206 GLN A C 1
ATOM 1663 O O . GLN A 1 206 ? -17.243 6.331 32.496 1.00 93.25 206 GLN A O 1
ATOM 1668 N N . ASP A 1 207 ? -16.619 7.117 30.486 1.00 95.75 207 ASP A N 1
ATOM 1669 C CA . ASP A 1 207 ? -17.885 6.834 29.826 1.00 95.75 207 ASP A CA 1
ATOM 1670 C C . ASP A 1 207 ? -18.063 5.324 29.612 1.00 95.75 207 ASP A C 1
ATOM 1672 O O . ASP A 1 207 ? -17.115 4.536 29.672 1.00 95.75 207 ASP A O 1
ATOM 1676 N N . ASN A 1 208 ? -19.294 4.905 29.314 1.00 96.38 208 ASN A N 1
ATOM 1677 C CA . ASN A 1 208 ? -19.605 3.513 28.963 1.00 96.38 208 ASN A CA 1
ATOM 1678 C C . ASN A 1 208 ? -19.340 3.185 27.485 1.00 96.38 208 ASN A C 1
ATOM 1680 O O . ASN A 1 208 ? -19.567 2.049 27.062 1.00 96.38 208 ASN A O 1
ATOM 1684 N N . TYR A 1 209 ? -18.903 4.168 26.698 1.00 96.94 209 TYR A N 1
ATOM 1685 C CA . TYR A 1 209 ? -18.556 3.990 25.298 1.00 96.94 209 TYR A CA 1
ATOM 1686 C C . TYR A 1 209 ? -17.481 4.983 24.843 1.00 96.94 209 TYR A C 1
ATOM 1688 O O . TYR A 1 209 ? -17.322 6.060 25.415 1.00 96.94 209 TYR A O 1
ATOM 1696 N N . VAL A 1 210 ? -16.816 4.640 23.744 1.00 97.44 210 VAL A N 1
ATOM 1697 C CA . VAL A 1 210 ? -15.924 5.515 22.976 1.00 97.44 210 VAL A CA 1
ATOM 1698 C C . VAL A 1 210 ? -16.495 5.672 21.570 1.00 97.44 210 VAL A C 1
ATOM 1700 O O . VAL A 1 210 ? -16.998 4.714 20.986 1.00 97.44 210 VAL A O 1
ATOM 1703 N N . ASN A 1 211 ? -16.476 6.888 21.026 1.00 97.69 211 ASN A N 1
ATOM 1704 C CA . ASN A 1 211 ? -16.935 7.132 19.658 1.00 97.69 211 ASN A CA 1
ATOM 1705 C C . ASN A 1 211 ? -15.783 6.921 18.673 1.00 97.69 211 ASN A C 1
ATOM 1707 O O . ASN A 1 211 ? -14.705 7.474 18.877 1.00 97.69 211 ASN A O 1
ATOM 1711 N N . ILE A 1 212 ? -16.059 6.231 17.568 1.00 97.94 212 ILE A N 1
ATOM 1712 C CA . ILE A 1 212 ? -15.187 6.190 16.391 1.00 97.94 212 ILE A CA 1
ATOM 1713 C C . ILE A 1 212 ? -15.686 7.242 15.404 1.00 97.94 212 ILE A C 1
ATOM 1715 O O . ILE A 1 212 ? -16.892 7.329 15.135 1.00 97.94 212 ILE A O 1
ATOM 1719 N N . ARG A 1 213 ? -14.773 8.051 14.870 1.00 98.19 213 ARG A N 1
ATOM 1720 C CA . ARG A 1 213 ? -15.076 9.112 13.903 1.00 98.19 213 ARG A CA 1
ATOM 1721 C C . ARG A 1 213 ? -14.434 8.852 12.550 1.00 98.19 213 ARG A C 1
ATOM 1723 O O . ARG A 1 213 ? -13.435 8.158 12.468 1.00 98.19 213 ARG A O 1
ATOM 1730 N N . ASP A 1 214 ? -14.993 9.431 11.494 1.00 96.75 214 ASP A N 1
ATOM 1731 C CA . ASP A 1 214 ? -14.434 9.324 10.136 1.00 96.75 214 ASP A CA 1
ATOM 1732 C C . ASP A 1 214 ? -13.124 10.105 9.948 1.00 96.75 214 ASP A C 1
ATOM 1734 O O . ASP A 1 214 ? -12.319 9.774 9.087 1.00 96.75 214 ASP A O 1
ATOM 1738 N N . LYS A 1 215 ? -12.914 11.146 10.756 1.00 95.38 215 LYS A N 1
ATOM 1739 C CA . LYS A 1 215 ? -11.675 11.923 10.876 1.00 95.38 215 LYS A CA 1
ATOM 1740 C C . LYS A 1 215 ? -11.597 12.583 12.249 1.00 95.38 215 LYS A C 1
ATOM 1742 O O . LYS A 1 215 ? -12.587 12.607 12.988 1.00 95.38 215 LYS A O 1
ATOM 1747 N N . ALA A 1 216 ? -10.454 13.187 12.571 1.00 93.81 216 ALA A N 1
ATOM 1748 C CA . ALA A 1 216 ? -10.291 14.004 13.773 1.00 93.81 216 ALA A CA 1
ATOM 1749 C C . ALA A 1 216 ? -11.424 15.043 13.900 1.00 93.81 216 ALA A C 1
ATOM 1751 O O . ALA A 1 216 ? -11.666 15.826 12.979 1.00 93.81 216 ALA A O 1
ATOM 1752 N N . ASN A 1 217 ? -12.143 15.030 15.029 1.00 94.25 217 ASN A N 1
ATOM 1753 C CA . ASN A 1 217 ? -13.332 15.864 15.281 1.00 94.25 217 ASN A CA 1
ATOM 1754 C C . ASN A 1 217 ? -14.484 15.723 14.250 1.00 94.25 217 ASN A C 1
ATOM 1756 O O . ASN A 1 217 ? -15.375 16.569 14.202 1.00 94.25 217 ASN A O 1
ATOM 1760 N N . GLY A 1 218 ? -14.485 14.668 13.427 1.00 96.56 218 GLY A N 1
ATOM 1761 C CA . GLY A 1 218 ? -15.457 14.422 12.356 1.00 96.56 218 GLY A CA 1
ATOM 1762 C C . GLY A 1 218 ? -16.800 13.851 12.825 1.00 96.56 218 GLY A C 1
ATOM 1763 O O . GLY A 1 218 ? -17.148 13.926 14.003 1.00 96.56 218 GLY A O 1
ATOM 1764 N N . LYS A 1 219 ? -17.585 13.264 11.916 1.00 97.88 219 LYS A N 1
ATOM 1765 C CA . LYS A 1 219 ? -18.860 12.607 12.271 1.00 97.88 219 LYS A CA 1
ATOM 1766 C C . LYS A 1 219 ? -18.593 11.286 12.992 1.00 97.88 219 LYS A C 1
ATOM 1768 O O . LYS A 1 219 ? -17.601 10.617 12.728 1.00 97.88 219 LYS A O 1
ATOM 1773 N N . ILE A 1 220 ? -19.499 10.898 13.886 1.00 98.06 220 ILE A N 1
ATOM 1774 C CA . ILE A 1 220 ? -19.450 9.587 14.545 1.00 98.06 220 ILE A CA 1
ATOM 1775 C C . ILE A 1 220 ? -19.901 8.530 13.532 1.00 98.06 220 ILE A C 1
ATOM 1777 O O . ILE A 1 220 ? -20.985 8.659 12.963 1.00 98.06 220 ILE A O 1
ATOM 1781 N N . ILE A 1 221 ? -19.076 7.508 13.317 1.00 97.81 221 ILE A N 1
ATOM 1782 C CA . ILE A 1 221 ? -19.336 6.389 12.394 1.00 97.81 221 ILE A CA 1
ATOM 1783 C C . ILE A 1 221 ? -19.404 5.036 13.101 1.00 97.81 221 ILE A C 1
ATOM 1785 O O . ILE A 1 221 ? -19.882 4.069 12.523 1.00 97.81 221 ILE A O 1
ATOM 1789 N N . GLY A 1 222 ? -18.972 4.975 14.359 1.00 97.12 222 GLY A N 1
ATOM 1790 C CA . GLY A 1 222 ? -19.026 3.768 15.169 1.00 97.12 222 GLY A CA 1
ATOM 1791 C C . GLY A 1 222 ? -19.000 4.092 16.655 1.00 97.12 222 GLY A C 1
ATOM 1792 O O . GLY A 1 222 ? -18.696 5.218 17.065 1.00 97.12 222 GLY A O 1
ATOM 1793 N N . LYS A 1 223 ? -19.336 3.097 17.472 1.00 96.62 223 LYS A N 1
ATOM 1794 C CA . LYS A 1 223 ? -19.236 3.168 18.929 1.00 96.62 223 LYS A CA 1
ATOM 1795 C C . LYS A 1 223 ? -18.625 1.885 19.450 1.00 96.62 223 LYS A C 1
ATOM 1797 O O . LY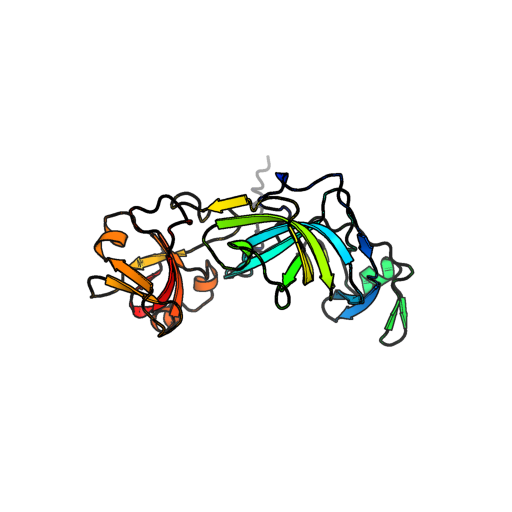S A 1 223 ? -19.052 0.803 19.069 1.00 96.62 223 LYS A O 1
ATOM 1802 N N . ILE A 1 224 ? -17.683 2.038 20.363 1.00 97.31 224 ILE A N 1
ATOM 1803 C CA . ILE A 1 224 ? -17.060 0.941 21.081 1.00 97.31 224 ILE A CA 1
ATOM 1804 C C . ILE A 1 224 ? -17.650 0.936 22.480 1.00 97.31 224 ILE A C 1
ATOM 1806 O O . ILE A 1 224 ? -17.469 1.904 23.221 1.00 97.31 224 ILE A O 1
ATOM 1810 N N . LEU A 1 225 ? -18.389 -0.107 22.850 1.00 97.56 225 LEU A N 1
ATOM 1811 C CA . LEU A 1 225 ? -18.906 -0.204 24.209 1.00 97.56 225 LEU A CA 1
ATOM 1812 C C . LEU A 1 225 ? -17.788 -0.665 25.139 1.00 97.56 225 LEU A C 1
ATOM 1814 O O . LEU A 1 225 ? -17.043 -1.592 24.830 1.00 97.56 225 LEU A O 1
ATOM 1818 N N . LYS A 1 226 ? -17.725 -0.077 26.336 1.00 96.12 226 LYS A N 1
ATOM 1819 C CA . LYS A 1 226 ? -16.783 -0.489 27.386 1.00 96.12 226 LYS A CA 1
ATOM 1820 C C . LYS A 1 226 ? -16.845 -1.992 27.653 1.00 96.12 226 LYS A C 1
ATOM 1822 O O . LYS A 1 226 ? -15.822 -2.641 27.838 1.00 96.12 226 LYS A O 1
ATOM 1827 N N . ARG A 1 227 ? -18.061 -2.549 27.662 1.00 96.19 227 ARG A N 1
ATOM 1828 C CA . ARG A 1 227 ? -18.282 -3.980 27.884 1.00 96.19 227 ARG A CA 1
ATOM 1829 C C . ARG A 1 227 ? -17.677 -4.838 26.771 1.00 96.19 227 ARG A C 1
ATOM 1831 O O . ARG A 1 227 ? -17.190 -5.923 27.066 1.00 96.19 227 ARG A O 1
ATOM 1838 N N . ASP A 1 228 ? -17.690 -4.349 25.537 1.00 95.88 228 ASP A N 1
ATOM 1839 C CA . ASP A 1 228 ? -17.255 -5.125 24.383 1.00 95.88 228 ASP A CA 1
ATOM 1840 C C . ASP A 1 228 ? -15.745 -5.323 24.381 1.00 95.88 228 ASP A C 1
ATOM 1842 O O . ASP A 1 228 ? -15.288 -6.459 24.285 1.00 95.88 228 ASP A O 1
ATOM 1846 N N . MET A 1 229 ? -14.983 -4.250 24.614 1.00 92.69 229 MET A N 1
ATOM 1847 C CA . MET A 1 229 ? -13.524 -4.336 24.737 1.00 92.69 229 MET A CA 1
ATOM 1848 C C . MET A 1 229 ? -13.065 -5.088 25.990 1.00 92.69 229 MET A C 1
ATOM 1850 O O . MET A 1 229 ? -12.091 -5.824 25.934 1.00 92.69 229 MET A O 1
ATOM 1854 N N . ILE A 1 230 ? -13.733 -4.902 27.136 1.00 92.62 230 ILE A N 1
ATOM 1855 C CA . ILE A 1 230 ? -13.245 -5.469 28.408 1.00 92.62 230 ILE A CA 1
ATOM 1856 C C . ILE A 1 230 ? -13.678 -6.931 28.597 1.00 92.62 230 ILE A C 1
ATOM 1858 O O . ILE A 1 230 ? -12.943 -7.707 29.202 1.00 92.62 230 ILE A O 1
ATOM 1862 N N . TYR A 1 231 ? -14.872 -7.314 28.128 1.00 91.88 231 TYR A N 1
ATOM 1863 C CA . TYR A 1 231 ? -15.481 -8.603 28.488 1.00 91.88 231 TYR A CA 1
ATOM 1864 C C . TYR A 1 231 ? -15.917 -9.468 27.306 1.00 91.88 231 TYR A C 1
ATOM 1866 O O . TYR A 1 231 ? -16.050 -10.676 27.488 1.00 91.88 231 TYR A O 1
ATOM 1874 N N . ASN A 1 232 ? -16.164 -8.890 26.127 1.00 93.25 232 ASN A N 1
ATOM 1875 C CA . ASN A 1 232 ? -16.737 -9.633 24.999 1.00 93.25 232 ASN A CA 1
ATOM 1876 C C . ASN A 1 232 ? -15.741 -9.838 23.841 1.00 93.25 232 ASN A C 1
ATOM 1878 O O . ASN A 1 232 ? -16.149 -10.268 22.767 1.00 93.25 232 ASN A O 1
ATOM 1882 N N . GLY A 1 233 ? -14.452 -9.538 24.032 1.00 91.75 233 GLY A N 1
ATOM 1883 C CA . GLY A 1 233 ? -13.420 -9.777 23.016 1.00 91.75 233 GLY A CA 1
ATOM 1884 C C . GLY A 1 233 ? -13.516 -8.862 21.790 1.00 91.75 233 GLY A C 1
ATOM 1885 O O . GLY A 1 233 ? -13.184 -9.281 20.680 1.00 91.75 233 GLY A O 1
ATOM 1886 N N . GLY A 1 234 ? -14.021 -7.637 21.957 1.00 95.81 234 GLY A N 1
ATOM 1887 C CA . GLY A 1 234 ? -13.848 -6.577 20.964 1.00 95.81 234 GLY A CA 1
ATOM 1888 C C . GLY A 1 234 ? -12.399 -6.087 20.969 1.00 95.81 234 GLY A C 1
ATOM 1889 O O . GLY A 1 234 ? -11.844 -5.841 22.038 1.00 95.81 234 GLY A O 1
ATOM 1890 N N . VAL A 1 235 ? -11.797 -5.932 19.791 1.00 95.81 235 VAL A N 1
ATOM 1891 C CA . VAL A 1 235 ? -10.377 -5.575 19.643 1.00 95.81 235 VAL A CA 1
ATOM 1892 C C . VAL A 1 235 ? -10.270 -4.203 18.991 1.00 95.81 235 VAL A C 1
ATOM 1894 O O . VAL A 1 235 ? -10.889 -3.954 17.958 1.00 95.81 235 VAL A O 1
ATOM 1897 N N . LEU A 1 236 ? -9.500 -3.302 19.601 1.00 95.81 236 LEU A N 1
ATOM 1898 C CA . LEU A 1 236 ? -9.189 -1.989 19.044 1.00 95.81 236 LEU A CA 1
ATOM 1899 C C . LEU A 1 236 ? -7.702 -1.941 18.712 1.00 95.81 236 LEU A C 1
ATOM 1901 O O . LEU A 1 236 ? -6.867 -2.004 19.607 1.00 95.81 236 LEU A O 1
ATOM 1905 N N . LEU A 1 237 ? -7.392 -1.804 17.433 1.00 93.69 237 LEU A N 1
ATOM 1906 C CA . LEU A 1 237 ? -6.036 -1.778 16.912 1.00 93.69 237 LEU A CA 1
ATOM 1907 C C . LEU A 1 237 ? -5.669 -0.352 16.543 1.00 93.69 237 LEU A C 1
ATOM 1909 O O . LEU A 1 237 ? -6.407 0.307 15.807 1.00 93.69 237 LEU A O 1
ATOM 1913 N N . SER A 1 238 ? -4.524 0.120 17.020 1.00 91.31 238 SER A N 1
ATOM 1914 C CA . SER A 1 238 ? -3.922 1.321 16.468 1.00 91.31 238 SER A CA 1
ATOM 1915 C C . SER A 1 238 ? -3.177 0.998 15.187 1.00 91.31 238 SER A C 1
ATOM 1917 O O . SER A 1 238 ? -2.425 0.028 15.107 1.00 91.31 238 SER A O 1
ATOM 1919 N N . ILE A 1 239 ? -3.383 1.857 14.197 1.00 87.25 239 ILE A N 1
ATOM 1920 C CA . ILE A 1 239 ? -2.736 1.755 12.899 1.00 87.25 239 ILE A CA 1
ATOM 1921 C C . ILE A 1 239 ? -1.251 2.126 12.961 1.00 87.25 239 ILE A C 1
ATOM 1923 O O . ILE A 1 239 ? -0.472 1.541 12.228 1.00 87.25 239 ILE A O 1
ATOM 1927 N N . ASN A 1 240 ? -0.825 3.033 13.841 1.00 77.88 240 ASN A N 1
ATOM 1928 C CA . ASN A 1 240 ? 0.569 3.502 13.876 1.00 77.88 240 ASN A CA 1
ATOM 1929 C C . ASN A 1 240 ? 1.559 2.507 14.513 1.00 77.88 240 ASN A C 1
ATOM 1931 O O . ASN A 1 240 ? 2.656 2.918 14.875 1.00 77.88 240 ASN A O 1
ATOM 1935 N N . GLY A 1 241 ? 1.175 1.232 14.644 1.00 69.12 241 GLY A N 1
ATOM 1936 C CA . GLY A 1 241 ? 2.043 0.127 15.048 1.00 69.12 241 GLY A CA 1
ATOM 1937 C C . GLY A 1 241 ? 2.997 0.439 16.197 1.00 69.12 241 GLY A C 1
ATOM 1938 O O . GLY A 1 241 ? 2.620 1.134 17.146 1.00 69.12 241 GLY A O 1
ATOM 1939 N N . GLU A 1 242 ? 4.229 -0.064 16.093 1.00 61.78 242 GLU A N 1
ATOM 1940 C CA . GLU A 1 242 ? 5.347 0.209 17.015 1.00 61.78 242 GLU A CA 1
ATOM 1941 C C . GLU A 1 242 ? 5.858 1.660 16.929 1.00 61.78 242 GLU A C 1
ATOM 1943 O O . GLU A 1 242 ? 6.541 2.148 17.823 1.00 61.78 242 GLU A O 1
ATOM 1948 N N . GLY A 1 243 ? 5.467 2.411 15.899 1.00 58.25 243 GLY A N 1
ATOM 1949 C CA . GLY A 1 243 ? 5.714 3.844 15.730 1.00 58.25 243 GLY A CA 1
ATOM 1950 C C . GLY A 1 243 ? 5.160 4.668 16.888 1.00 58.25 243 GLY A C 1
ATOM 1951 O O . GLY A 1 243 ? 5.699 5.720 17.226 1.00 58.25 243 GLY A O 1
ATOM 1952 N N . ILE A 1 244 ? 4.135 4.149 17.566 1.00 58.91 244 ILE A N 1
ATOM 1953 C CA . ILE A 1 244 ? 3.609 4.729 18.802 1.00 58.91 244 ILE A CA 1
ATOM 1954 C C . ILE A 1 244 ? 4.626 4.676 19.947 1.00 58.91 244 ILE A C 1
ATOM 1956 O O . ILE A 1 244 ? 4.583 5.556 20.795 1.00 58.91 244 ILE A O 1
ATOM 1960 N N . ASP A 1 245 ? 5.542 3.706 19.976 1.00 58.72 245 ASP A N 1
ATOM 1961 C CA . ASP A 1 245 ? 6.611 3.656 20.981 1.00 58.72 245 ASP A CA 1
ATOM 1962 C C . ASP A 1 245 ? 7.700 4.709 20.705 1.00 58.72 245 ASP A C 1
ATOM 1964 O O . ASP A 1 245 ? 8.371 5.177 21.630 1.00 58.72 245 ASP A O 1
ATOM 1968 N N . TYR A 1 246 ? 7.858 5.112 19.437 1.00 55.81 246 TYR A N 1
ATOM 1969 C CA . TYR A 1 246 ? 8.738 6.209 19.022 1.00 55.81 246 TYR A CA 1
ATOM 1970 C C . TYR A 1 246 ? 8.099 7.591 19.218 1.00 55.81 246 TYR A C 1
ATOM 1972 O O . TYR A 1 246 ? 8.806 8.569 19.483 1.00 55.81 246 TYR A O 1
ATOM 1980 N N . GLU A 1 247 ? 6.772 7.698 19.112 1.00 56.69 247 GLU A N 1
ATOM 1981 C CA . GLU A 1 247 ? 6.048 8.854 19.630 1.00 56.69 247 GLU A CA 1
ATOM 1982 C C . GLU A 1 247 ? 6.107 8.821 21.167 1.00 56.69 247 GLU A C 1
ATOM 1984 O O . GLU A 1 247 ? 5.863 7.798 21.793 1.00 56.69 247 GLU A O 1
ATOM 1989 N N . ASN A 1 248 ? 6.444 9.925 21.838 1.00 56.59 248 ASN A N 1
ATOM 1990 C CA . ASN A 1 248 ? 6.442 9.910 23.303 1.00 56.59 248 ASN A CA 1
ATOM 1991 C C . ASN A 1 248 ? 5.052 9.498 23.821 1.00 56.59 248 ASN A C 1
ATOM 1993 O O . ASN A 1 248 ? 4.064 10.171 23.529 1.00 56.59 248 ASN A O 1
ATOM 1997 N N . TYR A 1 249 ? 4.995 8.463 24.668 1.00 61.69 249 TYR A N 1
ATOM 1998 C CA . TYR A 1 249 ? 3.786 7.989 25.366 1.00 61.69 249 TYR A CA 1
ATOM 1999 C C . TYR A 1 249 ? 2.947 9.122 25.987 1.00 61.69 249 TYR A C 1
ATOM 2001 O O . TYR A 1 249 ? 1.734 9.002 26.121 1.00 61.69 249 TYR A O 1
ATOM 2009 N N . GLN A 1 250 ? 3.586 10.230 26.373 1.00 59.59 250 GLN A N 1
ATOM 2010 C CA . GLN A 1 250 ? 2.930 11.398 26.965 1.00 59.59 250 GLN A CA 1
ATOM 2011 C C . GLN A 1 250 ? 2.066 12.195 25.973 1.00 59.59 250 GLN A C 1
ATOM 2013 O O . GLN A 1 250 ? 1.138 12.879 26.396 1.00 59.59 250 GLN A O 1
ATOM 2018 N N . ASP A 1 251 ? 2.319 12.088 24.669 1.00 71.50 251 ASP A N 1
ATOM 2019 C CA . ASP A 1 251 ? 1.606 12.873 23.659 1.00 71.50 251 ASP A CA 1
ATOM 2020 C C . ASP A 1 251 ? 0.324 12.185 23.175 1.00 71.50 251 ASP A C 1
ATOM 2022 O O . ASP A 1 251 ? -0.579 12.858 22.663 1.00 71.50 251 ASP A O 1
ATOM 2026 N N . ILE A 1 252 ? 0.206 10.864 23.361 1.00 80.31 252 ILE A N 1
ATOM 2027 C CA . ILE A 1 252 ? -0.900 10.076 22.807 1.00 80.31 252 ILE A CA 1
ATOM 2028 C C . ILE A 1 252 ? -2.263 10.571 23.300 1.00 80.31 252 ILE A C 1
ATOM 2030 O O . ILE A 1 252 ? -3.192 10.687 22.506 1.00 80.31 252 ILE A O 1
ATOM 2034 N N . GLU A 1 253 ? -2.373 10.967 24.574 1.00 84.19 253 GLU A N 1
ATOM 2035 C CA . GLU A 1 253 ? -3.630 11.402 25.202 1.00 84.19 253 GLU A CA 1
ATOM 2036 C C . GLU A 1 253 ? -4.242 12.650 24.543 1.00 84.19 253 GLU A C 1
ATOM 2038 O O . GLU A 1 253 ? -5.444 12.900 24.667 1.00 84.19 253 GLU A O 1
ATOM 2043 N N . THR A 1 254 ? -3.432 13.423 23.814 1.00 86.31 254 THR A N 1
ATOM 2044 C CA . THR A 1 254 ? -3.843 14.668 23.145 1.00 86.31 254 THR A CA 1
ATOM 2045 C C . THR A 1 254 ? -4.116 14.506 21.649 1.00 86.31 254 THR A C 1
ATOM 2047 O O . THR A 1 254 ? -4.564 15.452 20.996 1.00 86.31 254 THR A O 1
ATOM 2050 N N . LYS A 1 255 ? -3.848 13.322 21.089 1.00 88.69 255 LYS A N 1
ATOM 2051 C CA . LYS A 1 255 ? -3.910 13.063 19.650 1.00 88.69 255 LYS A CA 1
ATOM 2052 C C . LYS A 1 255 ? -5.186 12.330 19.248 1.00 88.69 255 LYS A C 1
ATOM 2054 O O . LYS A 1 255 ? -5.844 11.656 20.038 1.00 88.69 255 LYS A O 1
ATOM 2059 N N . TRP A 1 256 ? -5.519 12.448 17.968 1.00 92.44 256 TRP A N 1
ATOM 2060 C CA . TRP A 1 256 ? -6.461 11.550 17.309 1.00 92.44 256 TRP A CA 1
ATOM 2061 C C . TRP A 1 256 ? -5.680 10.400 16.693 1.00 92.44 256 TRP A C 1
ATOM 2063 O O . TRP A 1 256 ? -4.752 10.636 15.926 1.00 92.44 256 TRP A O 1
ATOM 2073 N N . LEU A 1 257 ? -6.074 9.178 17.024 1.00 91.88 257 LEU A N 1
ATOM 2074 C CA . LEU A 1 257 ? -5.422 7.961 16.568 1.00 91.88 257 LEU A CA 1
ATOM 2075 C C . LEU A 1 257 ? -6.277 7.312 15.497 1.00 91.88 257 LEU A C 1
ATOM 2077 O O . LEU A 1 257 ? -7.473 7.111 15.714 1.00 91.88 257 LEU A O 1
ATOM 2081 N N . GLU A 1 258 ? -5.661 6.988 14.368 1.00 93.44 258 GLU A N 1
ATOM 2082 C CA . GLU A 1 258 ? -6.273 6.135 13.356 1.00 93.44 258 GLU A CA 1
ATOM 2083 C C . GLU A 1 258 ? -6.307 4.693 13.883 1.00 93.44 258 GLU A C 1
ATOM 2085 O O . GLU A 1 258 ? -5.339 4.207 14.480 1.00 93.44 258 GLU A O 1
ATOM 2090 N N . VAL A 1 259 ? -7.449 4.027 13.726 1.00 95.31 259 VAL A N 1
ATOM 2091 C CA . VAL A 1 259 ? -7.716 2.722 14.329 1.00 95.31 259 VAL A CA 1
ATOM 2092 C C . VAL A 1 259 ? -8.532 1.815 13.416 1.00 95.31 259 VAL A C 1
ATOM 2094 O O . VAL A 1 259 ? -9.344 2.281 12.609 1.00 95.31 259 VAL A O 1
ATOM 2097 N N . PHE A 1 260 ? -8.385 0.512 13.641 1.00 96.81 260 PHE A N 1
ATOM 2098 C CA . PHE A 1 260 ? -9.378 -0.492 13.278 1.00 96.81 260 PHE A CA 1
ATOM 2099 C C . PHE A 1 260 ? -10.049 -1.018 14.542 1.00 96.81 260 PHE A C 1
ATOM 2101 O O . PHE A 1 260 ? -9.378 -1.407 15.494 1.00 96.81 260 PHE A O 1
ATOM 2108 N N . TYR A 1 261 ? -11.376 -1.056 14.560 1.00 97.56 261 TYR A N 1
ATOM 2109 C CA . TYR A 1 261 ? -12.133 -1.726 15.612 1.00 97.56 261 TYR A CA 1
ATOM 2110 C C . TYR A 1 261 ? -12.808 -2.971 15.053 1.00 97.56 261 TYR A C 1
ATOM 2112 O O . TYR A 1 261 ? -13.594 -2.864 14.117 1.00 97.56 261 TYR A O 1
ATOM 2120 N N . LEU A 1 262 ? -12.534 -4.123 15.658 1.00 97.69 262 LEU A N 1
ATOM 2121 C CA . LEU A 1 262 ? -13.215 -5.392 15.425 1.00 97.69 262 LEU A CA 1
ATOM 2122 C C . LEU A 1 262 ? -14.234 -5.616 16.557 1.00 97.69 262 LEU A C 1
ATOM 2124 O O . LEU A 1 262 ? -13.830 -5.980 17.670 1.00 97.69 262 LEU A O 1
ATOM 2128 N N . PRO A 1 263 ? -15.543 -5.412 16.311 1.00 96.88 263 PRO A N 1
ATOM 2129 C CA . PRO A 1 263 ? -16.593 -5.739 17.272 1.00 96.88 263 PRO A CA 1
ATOM 2130 C C . PRO A 1 263 ? -16.540 -7.200 17.757 1.00 96.88 263 PRO A C 1
ATOM 2132 O O . PRO A 1 263 ? -15.955 -8.053 17.085 1.00 96.88 263 PRO A O 1
ATOM 2135 N N . PRO A 1 264 ? -17.150 -7.540 18.908 1.00 96.50 264 PRO A N 1
ATOM 2136 C CA . PRO A 1 264 ? -17.228 -8.915 19.413 1.00 96.50 264 PRO A CA 1
ATOM 2137 C C . PRO A 1 264 ? -17.674 -9.943 18.367 1.00 96.50 264 PRO A C 1
ATOM 2139 O O . PRO A 1 264 ? -17.065 -11.003 18.258 1.00 96.50 264 PRO A O 1
ATOM 2142 N N . GLU A 1 265 ? -18.690 -9.591 17.586 1.00 95.19 265 GLU A N 1
ATOM 2143 C CA . GLU A 1 265 ? -19.318 -10.413 16.556 1.00 95.19 265 GLU A CA 1
ATOM 2144 C C . GLU A 1 265 ? -18.552 -10.475 15.230 1.00 95.19 265 GLU A C 1
ATOM 2146 O O . GLU A 1 265 ? -18.877 -11.323 14.405 1.00 95.19 265 GLU A O 1
ATOM 2151 N N . ALA A 1 266 ? -17.560 -9.604 15.018 1.00 95.88 266 ALA A N 1
ATOM 2152 C CA . ALA A 1 266 ? -16.773 -9.610 13.791 1.00 95.88 266 ALA A CA 1
ATOM 2153 C C . ALA A 1 266 ? -15.867 -10.846 13.748 1.00 95.88 266 ALA A C 1
ATOM 2155 O O . ALA A 1 266 ? -15.048 -11.059 14.653 1.00 95.88 266 ALA A O 1
ATOM 2156 N N . GLU A 1 267 ? -16.015 -11.635 12.684 1.00 92.81 267 GLU A N 1
ATOM 2157 C CA . GLU A 1 267 ? -15.143 -12.777 12.394 1.00 92.81 267 GLU A CA 1
ATOM 2158 C C . GLU A 1 267 ? -13.758 -12.288 11.950 1.00 92.81 267 GLU A C 1
ATOM 2160 O O . GLU A 1 267 ? -12.732 -12.775 12.435 1.00 92.81 267 GLU A O 1
ATOM 2165 N N . ASP A 1 268 ? -13.732 -11.269 11.087 1.00 95.31 268 ASP A N 1
ATOM 2166 C CA . ASP A 1 268 ? -12.519 -10.710 10.507 1.00 95.31 268 ASP A CA 1
ATOM 2167 C C . ASP A 1 268 ? -12.639 -9.217 10.142 1.00 95.31 268 ASP A C 1
ATOM 2169 O O . ASP A 1 268 ? -13.623 -8.530 10.436 1.00 95.31 268 ASP A O 1
ATOM 2173 N N . GLY A 1 269 ? -11.579 -8.704 9.516 1.00 94.56 269 GLY A N 1
ATOM 2174 C CA . GLY A 1 269 ? -11.412 -7.325 9.081 1.00 94.56 269 GLY A CA 1
ATOM 2175 C C . GLY A 1 269 ? -12.444 -6.821 8.075 1.00 94.56 269 GLY A C 1
ATOM 2176 O O . GLY A 1 269 ? -12.514 -5.611 7.858 1.00 94.56 269 GLY A O 1
ATOM 2177 N N . LYS A 1 270 ? -13.277 -7.691 7.493 1.00 95.94 270 LYS A N 1
ATOM 2178 C CA . LYS A 1 270 ? -14.382 -7.287 6.618 1.00 95.94 270 LYS A CA 1
ATOM 2179 C C . LYS A 1 270 ? -15.397 -6.421 7.350 1.00 95.94 270 LYS A C 1
ATOM 2181 O O . LYS A 1 270 ? -15.894 -5.447 6.784 1.00 95.94 270 LYS A O 1
ATOM 2186 N N . ASP A 1 271 ? -15.666 -6.771 8.604 1.00 96.06 271 ASP A N 1
ATOM 2187 C CA . ASP A 1 271 ? -16.615 -6.079 9.476 1.00 96.06 271 ASP A CA 1
ATOM 2188 C C . ASP A 1 271 ? -15.914 -5.097 10.432 1.00 96.06 271 ASP A C 1
ATOM 2190 O O . ASP A 1 271 ? -16.539 -4.530 11.334 1.00 96.06 271 ASP A O 1
ATOM 2194 N N . ALA A 1 272 ? -14.611 -4.858 10.238 1.00 96.75 272 ALA A N 1
ATOM 2195 C CA . ALA A 1 272 ? -13.875 -3.879 11.021 1.00 96.75 272 ALA A CA 1
ATOM 2196 C C . ALA A 1 272 ? -14.313 -2.445 10.690 1.00 96.75 272 ALA A C 1
ATOM 2198 O O . ALA A 1 272 ? -14.482 -2.047 9.535 1.00 96.75 272 ALA A O 1
ATOM 2199 N N . ILE A 1 273 ? -14.421 -1.621 11.729 1.00 96.94 273 ILE A N 1
ATOM 2200 C CA . ILE A 1 273 ? -14.663 -0.187 11.598 1.00 96.94 273 ILE A CA 1
ATOM 2201 C C . ILE A 1 273 ? -13.313 0.524 11.541 1.00 96.94 273 ILE A C 1
ATOM 2203 O O . ILE A 1 273 ? -12.607 0.612 12.546 1.00 96.94 273 ILE A O 1
ATOM 2207 N N . HIS A 1 274 ? -12.977 1.067 10.374 1.00 96.38 274 HIS A N 1
ATOM 2208 C CA . HIS A 1 274 ? -11.846 1.978 10.190 1.00 96.38 274 HIS A CA 1
ATOM 2209 C C . HIS A 1 274 ? -12.245 3.411 10.557 1.00 96.38 274 HIS A C 1
ATOM 2211 O O . HIS A 1 274 ? -13.277 3.909 10.098 1.00 96.38 274 HIS A O 1
ATOM 2217 N N . GLY A 1 275 ? -11.452 4.084 11.389 1.00 96.62 275 GLY A N 1
ATOM 2218 C CA . GLY A 1 275 ? -11.721 5.470 11.764 1.00 96.62 275 GLY A CA 1
ATOM 2219 C C . GLY A 1 275 ? -10.735 6.032 12.778 1.00 96.62 275 GLY A C 1
ATOM 2220 O O . GLY A 1 275 ? -9.584 5.623 12.831 1.00 96.62 275 GLY A O 1
ATOM 2221 N N . PHE A 1 276 ? -11.199 6.991 13.579 1.00 96.62 276 PHE A N 1
ATOM 2222 C CA . PHE A 1 276 ? -10.377 7.737 14.525 1.00 96.62 276 PHE A CA 1
ATOM 2223 C C . PHE A 1 276 ? -10.986 7.768 15.925 1.00 96.62 276 PHE A C 1
ATOM 2225 O O . PHE A 1 276 ? -12.177 8.056 16.090 1.00 96.62 276 PHE A O 1
ATOM 2232 N N . VAL A 1 277 ? -10.146 7.551 16.935 1.00 96.50 277 VAL A N 1
ATOM 2233 C CA . VAL A 1 277 ? -10.473 7.668 18.365 1.00 96.50 277 VAL A CA 1
ATOM 2234 C C . VAL A 1 277 ? -9.554 8.705 19.009 1.00 96.50 277 VAL A C 1
ATOM 2236 O O . VAL A 1 277 ? -8.397 8.845 18.621 1.00 96.50 277 VAL A O 1
ATOM 2239 N N . HIS A 1 278 ? -10.064 9.468 19.976 1.00 94.62 278 HIS A N 1
ATOM 2240 C CA . HIS A 1 278 ? -9.236 10.418 20.715 1.00 94.62 278 HIS A CA 1
ATOM 2241 C C . HIS A 1 278 ? -8.432 9.693 21.799 1.00 94.62 278 HIS A C 1
ATOM 2243 O O . HIS A 1 278 ? -8.997 8.926 22.582 1.00 94.62 278 HIS A O 1
ATOM 2249 N N . GLY A 1 279 ? -7.131 9.966 21.871 1.00 91.88 279 GLY A N 1
ATOM 2250 C CA . GLY A 1 279 ? -6.198 9.257 22.738 1.00 91.88 279 GLY A CA 1
ATOM 2251 C C . GLY A 1 279 ? -6.540 9.332 24.223 1.00 91.88 279 GLY A C 1
ATOM 2252 O O . GLY A 1 279 ? -6.349 8.355 24.929 1.00 91.88 279 GLY A O 1
ATOM 2253 N N . SER A 1 280 ? -7.165 10.416 24.700 1.00 91.88 280 SER A N 1
ATOM 2254 C CA . SER A 1 280 ? -7.624 10.518 26.100 1.00 91.88 280 SER A CA 1
ATOM 2255 C C . SER A 1 280 ? -8.661 9.464 26.522 1.00 91.88 280 SER A C 1
ATOM 2257 O O . SER A 1 280 ? -8.955 9.329 27.708 1.00 91.88 280 SER A O 1
ATOM 2259 N N . GLN A 1 281 ? -9.265 8.739 25.573 1.00 94.31 281 GLN A N 1
ATOM 2260 C CA . GLN A 1 281 ? -10.284 7.718 25.843 1.00 94.31 281 GLN A CA 1
ATOM 2261 C C . GLN A 1 281 ? -9.730 6.286 25.836 1.00 94.31 281 GLN A C 1
ATOM 2263 O O . GLN A 1 281 ? -10.446 5.350 26.212 1.00 94.31 281 GLN A O 1
ATOM 2268 N N . ILE A 1 282 ? -8.474 6.115 25.428 1.00 92.69 282 ILE A N 1
ATOM 2269 C CA . ILE A 1 282 ? -7.777 4.833 25.310 1.00 92.69 282 ILE A CA 1
ATOM 2270 C C . ILE A 1 282 ? -6.420 4.918 26.012 1.00 92.69 282 ILE A C 1
ATOM 2272 O O . ILE A 1 282 ? -6.021 5.970 26.506 1.00 92.69 282 ILE A O 1
ATOM 2276 N N . LYS A 1 283 ? -5.731 3.792 26.127 1.00 88.69 283 LYS A N 1
ATOM 2277 C CA . LYS A 1 283 ? -4.337 3.727 26.568 1.00 88.69 283 LYS A CA 1
ATOM 2278 C C . LYS A 1 283 ? -3.651 2.560 25.874 1.00 88.69 283 LYS A C 1
ATOM 2280 O O . LYS A 1 283 ? -4.325 1.627 25.443 1.00 88.69 283 LYS A O 1
ATOM 2285 N N . LEU A 1 284 ? -2.332 2.606 25.787 1.00 80.94 284 LEU A N 1
ATOM 2286 C CA . LEU A 1 284 ? -1.559 1.472 25.297 1.00 80.94 284 LEU A CA 1
ATOM 2287 C C . LEU A 1 284 ? -1.595 0.347 26.326 1.00 80.94 284 LEU A C 1
ATOM 2289 O O . LEU A 1 284 ? -1.693 0.586 27.536 1.00 80.94 284 LEU A O 1
ATOM 2293 N N . GLU A 1 285 ? -1.547 -0.889 25.847 1.00 71.06 285 GLU A N 1
ATOM 2294 C CA . GLU A 1 285 ? -1.258 -2.009 26.722 1.00 71.06 285 GLU A CA 1
ATOM 2295 C C . GLU A 1 285 ? 0.138 -1.810 27.326 1.00 71.06 285 GLU A C 1
ATOM 2297 O O . GLU A 1 285 ? 1.117 -1.650 26.603 1.00 71.06 285 GLU A O 1
ATOM 2302 N N . ASN A 1 286 ? 0.232 -1.779 28.661 1.00 54.62 286 ASN A N 1
ATOM 2303 C CA . ASN A 1 286 ? 1.523 -1.758 29.344 1.00 54.62 286 ASN A CA 1
ATOM 2304 C C . ASN A 1 286 ? 2.253 -3.069 29.024 1.00 54.62 286 ASN A C 1
ATOM 2306 O O . ASN A 1 286 ? 2.108 -4.057 29.748 1.00 54.62 286 ASN A O 1
ATOM 2310 N N . ARG A 1 287 ? 3.066 -3.077 27.969 1.00 46.16 287 ARG A N 1
ATOM 2311 C CA . ARG A 1 287 ? 4.139 -4.054 27.829 1.00 46.16 287 ARG A CA 1
ATOM 2312 C C . ARG A 1 287 ? 5.163 -3.673 28.887 1.00 46.16 287 ARG A C 1
ATOM 2314 O O . ARG A 1 287 ? 5.887 -2.698 28.738 1.00 46.16 287 ARG A O 1
ATOM 2321 N N . GLY A 1 288 ? 5.104 -4.349 30.034 1.00 36.38 288 GLY A N 1
ATOM 2322 C CA . GLY A 1 288 ? 6.044 -4.112 31.123 1.00 36.38 288 GLY A CA 1
ATOM 2323 C C . GLY A 1 288 ? 7.474 -4.203 30.597 1.00 36.38 288 GLY A C 1
ATOM 2324 O O . GLY A 1 288 ? 7.885 -5.275 30.158 1.00 36.38 288 GLY A O 1
ATOM 2325 N N . TYR A 1 289 ? 8.185 -3.077 30.619 1.00 32.22 289 TYR A N 1
ATOM 2326 C CA . TYR A 1 289 ? 9.640 -3.042 30.521 1.00 32.22 289 TYR A CA 1
ATOM 2327 C C . TYR A 1 289 ? 10.259 -3.451 31.860 1.00 32.22 289 TYR A C 1
ATOM 2329 O O . TYR A 1 289 ? 9.742 -3.002 32.913 1.00 32.22 289 TYR A O 1
#